Protein AF-A0A538RIS0-F1 (afdb_monomer)

Solvent-accessible surface area (backbone atoms only — not comparable to full-atom values): 11855 Å² total; per-residue (Å²): 139,80,88,70,59,71,65,59,58,51,52,52,50,52,48,53,43,55,47,49,29,61,49,53,54,71,74,71,57,97,64,53,73,12,41,43,42,31,28,30,47,20,15,51,52,13,35,50,49,23,51,28,51,53,54,40,46,84,82,69,51,74,64,56,47,53,49,38,37,52,47,23,22,51,52,18,29,52,52,22,55,68,52,38,84,70,66,49,48,41,16,30,44,43,33,11,50,51,24,15,54,50,35,24,52,37,48,54,24,43,42,48,32,72,62,62,91,63,54,67,35,56,49,24,49,50,37,44,54,30,22,53,52,14,28,52,50,17,38,52,50,30,72,74,40,94,69,51,40,55,66,49,41,52,45,22,52,51,21,22,52,54,17,22,53,51,19,29,50,48,33,30,67,74,68,73,50,90,48,72,34,60,24,25,39,31,16,29,53,19,19,54,51,19,27,52,50,32,47,62,74,42,69,78,60,68,89,71,94,64,77,54,79,37,81,46,78,46,79,60,50,99,94,45,81,55,48,78,47,79,44,64,76,129

Radius of gyration: 19.15 Å; Cα contacts (8 Å, |Δi|>4): 338; chains: 1; bounding box: 57×30×57 Å

pLDDT: mean 74.95, std 21.03, range [25.47, 97.62]

Mean predicted aligned error: 11.04 Å

Foldseek 3Di:
DDPPPPVVVLVVLLVVQLVCLQVVVVVPPDADPQLSLLLSLLLNLLQLLLVLVVLLDDDDDPVRSNCSNVVSNVRSNVVSNVCCVVVADNLLSLQLQLQLVLQLLLQLLQCQLVVPPDDSNRNSVSSSVSSVVRSVVSNVVSVVQVDGDNVLSVQLQVLLVCQLVVQLVVQCVVVVHRDRNSSSVRSSVRSVVSNVVSCVVCSPVPDDPDQDFDQDWAPDDDPGHIDGDTDGDD

Structure (mmCIF, N/CA/C/O backbone):
data_AF-A0A538RIS0-F1
#
_entry.id   AF-A0A538RIS0-F1
#
loop_
_atom_site.group_PDB
_atom_site.id
_atom_site.type_symbol
_atom_site.label_atom_id
_atom_site.label_alt_id
_atom_site.label_comp_id
_atom_site.label_asym_id
_atom_site.label_entity_id
_atom_site.label_seq_id
_atom_site.pdbx_PDB_ins_code
_atom_site.Cartn_x
_atom_site.Cartn_y
_atom_site.Cartn_z
_atom_site.occupancy
_atom_site.B_iso_or_equiv
_atom_site.auth_seq_id
_atom_site.auth_comp_id
_atom_site.auth_asym_id
_atom_site.auth_atom_id
_atom_site.pdbx_PDB_model_num
ATOM 1 N N . MET A 1 1 ? 35.307 1.629 12.147 1.00 26.25 1 MET A N 1
ATOM 2 C CA . MET A 1 1 ? 34.984 1.094 10.809 1.00 26.25 1 MET A CA 1
ATOM 3 C C . MET A 1 1 ? 34.125 -0.138 11.018 1.00 26.25 1 MET A C 1
ATOM 5 O O . MET A 1 1 ? 34.655 -1.229 11.172 1.00 26.25 1 MET A O 1
ATOM 9 N N . LEU A 1 2 ? 32.820 0.072 11.174 1.00 27.36 2 LEU A N 1
ATOM 10 C CA . LEU A 1 2 ? 31.822 -0.990 11.209 1.00 27.36 2 LEU A CA 1
ATOM 11 C C . LEU A 1 2 ? 31.231 -1.028 9.807 1.00 27.36 2 LEU A C 1
ATOM 13 O O . LEU A 1 2 ? 30.592 -0.078 9.375 1.00 27.36 2 LEU A O 1
ATOM 17 N N . ASN A 1 3 ? 31.558 -2.089 9.083 1.00 28.31 3 ASN A N 1
ATOM 18 C CA . ASN A 1 3 ? 30.976 -2.402 7.792 1.00 28.31 3 ASN A CA 1
ATOM 19 C C . ASN A 1 3 ? 29.606 -3.028 8.095 1.00 28.31 3 ASN A C 1
ATOM 21 O O . ASN A 1 3 ? 29.487 -4.248 8.167 1.00 28.31 3 ASN A O 1
ATOM 25 N N . CYS A 1 4 ? 28.618 -2.195 8.429 1.00 35.84 4 CYS A N 1
ATOM 26 C CA . CYS A 1 4 ? 27.238 -2.641 8.564 1.00 35.84 4 CYS A CA 1
ATOM 27 C C . CYS A 1 4 ? 26.695 -2.811 7.152 1.00 35.84 4 CYS A C 1
ATOM 29 O O . CYS A 1 4 ? 26.434 -1.835 6.451 1.00 35.84 4 CYS A O 1
ATOM 31 N N . ASP A 1 5 ? 26.597 -4.065 6.731 1.00 36.38 5 ASP A N 1
ATOM 32 C CA . ASP A 1 5 ? 25.961 -4.455 5.486 1.00 36.38 5 ASP A CA 1
ATOM 33 C C . ASP A 1 5 ? 24.562 -3.820 5.458 1.00 36.38 5 ASP A C 1
ATOM 35 O O . ASP A 1 5 ? 23.737 -4.064 6.341 1.00 36.38 5 ASP A O 1
ATOM 39 N N . SER A 1 6 ? 24.325 -2.921 4.501 1.00 46.03 6 SER A N 1
ATOM 40 C CA . SER A 1 6 ? 23.158 -2.017 4.436 1.00 46.03 6 SER A CA 1
ATOM 41 C C . SER A 1 6 ? 21.791 -2.704 4.623 1.00 46.03 6 SER A C 1
ATOM 43 O O . SER A 1 6 ? 20.830 -2.077 5.075 1.00 46.03 6 SER A O 1
ATOM 45 N N . GLY A 1 7 ? 21.710 -4.010 4.352 1.00 31.45 7 GLY A N 1
ATOM 46 C CA . GLY A 1 7 ? 20.528 -4.836 4.594 1.00 31.45 7 GLY A CA 1
ATOM 47 C C . GLY A 1 7 ? 20.214 -5.095 6.075 1.00 31.45 7 GLY A C 1
ATOM 48 O O . GLY A 1 7 ? 19.042 -5.127 6.443 1.00 31.45 7 GLY A O 1
ATOM 49 N N . GLU A 1 8 ? 21.213 -5.231 6.952 1.00 32.19 8 GLU A N 1
ATOM 50 C CA . GLU A 1 8 ? 20.989 -5.515 8.381 1.00 32.19 8 GLU A CA 1
ATOM 51 C C . GLU A 1 8 ? 20.455 -4.289 9.135 1.00 32.19 8 GLU A C 1
ATOM 53 O O . GLU A 1 8 ? 19.580 -4.419 9.993 1.00 32.19 8 GLU A O 1
ATOM 58 N N . ALA A 1 9 ? 20.908 -3.085 8.770 1.00 32.12 9 ALA A N 1
ATOM 59 C CA . ALA A 1 9 ? 20.382 -1.832 9.315 1.00 32.12 9 ALA A CA 1
ATOM 60 C C . ALA A 1 9 ? 18.928 -1.576 8.869 1.00 32.12 9 ALA A C 1
ATOM 62 O O . ALA A 1 9 ? 18.103 -1.144 9.678 1.00 32.12 9 ALA A O 1
ATOM 63 N N . TYR A 1 10 ? 18.596 -1.911 7.615 1.00 37.06 10 TYR A N 1
ATOM 64 C CA . TYR A 1 10 ? 17.233 -1.856 7.076 1.00 37.06 10 TYR A CA 1
ATOM 65 C C . TYR A 1 10 ? 16.284 -2.793 7.839 1.00 37.06 10 TYR A C 1
ATOM 67 O O . TYR A 1 10 ? 15.227 -2.363 8.305 1.00 37.06 10 TYR A O 1
ATOM 75 N N . PHE A 1 11 ? 16.694 -4.049 8.055 1.00 34.69 11 PHE A N 1
ATOM 76 C CA . PHE A 1 11 ? 15.930 -5.013 8.851 1.00 34.69 11 PHE A CA 1
ATOM 77 C C . PHE A 1 11 ? 15.821 -4.603 10.324 1.00 34.69 11 PHE A C 1
ATOM 79 O O . PHE A 1 11 ? 14.741 -4.706 10.902 1.00 34.69 11 PHE A O 1
ATOM 86 N N . GLY A 1 12 ? 16.898 -4.100 10.932 1.00 30.55 12 GLY A N 1
ATOM 87 C CA . GLY A 1 12 ? 16.919 -3.676 12.333 1.00 30.55 12 GLY A CA 1
ATOM 88 C C . GLY A 1 12 ? 15.990 -2.496 12.626 1.00 30.55 12 GLY A C 1
ATOM 89 O O . GLY A 1 12 ? 15.277 -2.516 13.631 1.00 30.55 12 GLY A O 1
ATOM 90 N N . LEU A 1 13 ? 15.935 -1.494 11.740 1.00 39.75 13 LEU A N 1
ATOM 91 C CA . LEU A 1 13 ? 15.054 -0.337 11.924 1.00 39.75 13 LEU A CA 1
ATOM 92 C C . LEU A 1 13 ? 13.600 -0.603 11.513 1.00 39.75 13 LEU A C 1
ATOM 94 O O . LEU A 1 13 ? 12.693 -0.100 12.177 1.00 39.75 13 LEU A O 1
ATOM 98 N N . ALA A 1 14 ? 13.362 -1.417 10.479 1.00 35.12 14 ALA A N 1
ATOM 99 C CA . ALA A 1 14 ? 12.019 -1.893 10.143 1.00 35.12 14 ALA A CA 1
ATOM 100 C C . ALA A 1 14 ? 11.443 -2.778 11.266 1.00 35.12 14 ALA A C 1
ATOM 102 O O . ALA A 1 14 ? 10.258 -2.685 11.585 1.00 35.12 14 ALA A O 1
ATOM 103 N N . LEU A 1 15 ? 12.288 -3.577 11.929 1.00 39.47 15 LEU A N 1
ATOM 104 C CA . LEU A 1 15 ? 11.916 -4.388 13.089 1.00 39.47 15 LEU A CA 1
ATOM 105 C C . LEU A 1 15 ? 11.676 -3.533 14.341 1.00 39.47 15 LEU A C 1
ATOM 107 O O . LEU A 1 15 ? 10.684 -3.747 15.033 1.00 39.47 15 LEU A O 1
ATOM 111 N N . ALA A 1 16 ? 12.527 -2.538 14.618 1.00 36.88 16 ALA A N 1
ATOM 112 C CA . ALA A 1 16 ? 12.304 -1.569 15.698 1.00 36.88 16 ALA A CA 1
ATOM 113 C C . ALA A 1 16 ? 11.014 -0.764 15.478 1.00 36.88 16 ALA A C 1
ATOM 115 O O . ALA A 1 16 ? 10.281 -0.456 16.414 1.00 36.88 16 ALA A O 1
ATOM 116 N N . GLY A 1 17 ? 10.719 -0.494 14.216 1.00 39.78 17 GLY A N 1
ATOM 117 C CA . GLY A 1 17 ? 9.514 0.131 13.734 1.00 39.78 17 GLY A CA 1
ATOM 118 C C . GLY A 1 17 ? 8.223 -0.648 13.913 1.00 39.78 17 GLY A C 1
ATOM 119 O O . GLY A 1 17 ? 7.272 -0.178 14.540 1.00 39.78 17 GLY A O 1
ATOM 120 N N . GLY A 1 18 ? 8.225 -1.888 13.425 1.00 39.12 18 GLY A N 1
ATOM 121 C CA . GLY A 1 18 ? 7.157 -2.853 13.663 1.00 39.12 18 GLY A CA 1
ATOM 122 C C . GLY A 1 18 ? 6.963 -3.145 15.154 1.00 39.12 18 GLY A C 1
ATOM 123 O O . GLY A 1 18 ? 5.829 -3.299 15.603 1.00 39.12 18 GLY A O 1
ATOM 124 N N . ALA A 1 19 ? 8.043 -3.141 15.945 1.00 40.34 19 ALA A N 1
ATOM 125 C CA . ALA A 1 19 ? 7.981 -3.276 17.397 1.00 40.34 19 ALA A CA 1
ATOM 126 C C . ALA A 1 19 ? 7.369 -2.037 18.073 1.00 40.34 19 ALA A C 1
ATOM 128 O O . ALA A 1 19 ? 6.481 -2.186 18.907 1.00 40.34 19 ALA A O 1
ATOM 129 N N . ALA A 1 20 ? 7.767 -0.817 17.702 1.00 38.75 20 ALA A N 1
ATOM 130 C CA . ALA A 1 20 ? 7.185 0.413 18.244 1.00 38.75 20 ALA A CA 1
ATOM 131 C C . ALA A 1 20 ? 5.696 0.552 17.884 1.00 38.75 20 ALA A C 1
ATOM 133 O O . ALA A 1 20 ? 4.880 0.860 18.755 1.00 38.75 20 ALA A O 1
ATOM 134 N N . GLY A 1 21 ? 5.335 0.231 16.636 1.00 40.03 21 GLY A N 1
ATOM 135 C CA . GLY A 1 21 ? 3.951 0.162 16.173 1.00 40.03 21 GLY A CA 1
ATOM 136 C C . GLY A 1 21 ? 3.123 -0.848 16.968 1.00 40.03 21 GLY A C 1
ATOM 137 O O . GLY A 1 21 ? 2.003 -0.540 17.335 1.00 40.03 21 GLY A O 1
ATOM 138 N N . ALA A 1 22 ? 3.681 -2.007 17.331 1.00 45.41 22 ALA A N 1
ATOM 139 C CA . ALA A 1 22 ? 2.990 -3.004 18.152 1.00 45.41 22 ALA A CA 1
ATOM 140 C C . ALA A 1 22 ? 2.915 -2.652 19.655 1.00 45.41 22 ALA A C 1
ATOM 142 O O . ALA A 1 22 ? 1.949 -3.028 20.317 1.00 45.41 22 ALA A O 1
ATOM 143 N N . ILE A 1 23 ? 3.908 -1.944 20.206 1.00 43.56 23 ILE A N 1
ATOM 144 C CA . ILE A 1 23 ? 4.023 -1.660 21.650 1.00 43.56 23 ILE A CA 1
ATOM 145 C C . ILE A 1 23 ? 3.174 -0.454 22.072 1.00 43.56 23 ILE A C 1
ATOM 147 O O . ILE A 1 23 ? 2.538 -0.482 23.127 1.00 43.56 23 ILE A O 1
ATOM 151 N N . ILE A 1 24 ? 3.123 0.605 21.263 1.00 49.00 24 ILE A N 1
ATOM 152 C CA . ILE A 1 24 ? 2.417 1.843 21.626 1.00 49.00 24 ILE A CA 1
ATOM 153 C C . ILE A 1 24 ? 0.906 1.623 21.851 1.00 49.00 24 ILE A C 1
ATOM 155 O O . ILE A 1 24 ? 0.406 2.066 22.889 1.00 49.00 24 ILE A O 1
ATOM 159 N N . PRO A 1 25 ? 0.174 0.863 21.015 1.00 43.50 25 PRO A N 1
ATOM 160 C CA . PRO A 1 25 ? -1.238 0.565 21.249 1.00 43.50 25 PRO A CA 1
ATOM 161 C C . PRO A 1 25 ? -1.496 -0.265 22.512 1.00 43.50 25 PRO A C 1
ATOM 163 O O . PRO A 1 25 ? -2.582 -0.177 23.074 1.00 43.50 25 PRO A O 1
ATOM 166 N N . ILE A 1 26 ? -0.518 -1.053 22.977 1.00 47.66 26 ILE A N 1
ATOM 167 C CA . ILE A 1 26 ? -0.621 -1.826 24.228 1.00 47.66 26 ILE A CA 1
ATOM 168 C C . ILE A 1 26 ? -0.552 -0.889 25.448 1.00 47.66 26 ILE A C 1
ATOM 170 O O . ILE A 1 26 ? -1.165 -1.167 26.474 1.00 47.66 26 ILE A O 1
ATOM 174 N N . SER A 1 27 ? 0.143 0.249 25.332 1.00 51.06 27 SER A N 1
ATOM 175 C CA . SER A 1 27 ? 0.267 1.250 26.404 1.00 51.06 27 SER A CA 1
ATOM 176 C C . SER A 1 27 ? -0.877 2.275 26.472 1.00 51.06 27 SER A C 1
ATOM 178 O O . SER A 1 27 ? -1.002 2.970 27.477 1.00 51.06 27 SER A O 1
ATOM 180 N N . LEU A 1 28 ? -1.713 2.371 25.429 1.00 53.62 28 LEU A N 1
ATOM 181 C CA . LEU A 1 28 ? -2.714 3.437 25.255 1.00 53.62 28 LEU A CA 1
ATOM 182 C C . LEU A 1 28 ? -4.130 3.110 25.786 1.00 53.62 28 LEU A C 1
ATOM 184 O O . LEU A 1 28 ? -5.035 3.925 25.621 1.00 53.62 28 LEU A O 1
ATOM 188 N N . GLY A 1 29 ? -4.341 1.978 26.467 1.00 56.41 29 GLY A N 1
ATOM 189 C CA . GLY A 1 29 ? -5.632 1.626 27.089 1.00 56.41 29 GLY A CA 1
ATOM 190 C C . GLY A 1 29 ? -6.588 0.828 26.184 1.00 56.41 29 GLY A C 1
ATOM 191 O O . GLY A 1 29 ? -6.146 0.061 25.328 1.00 56.41 29 GLY A O 1
ATOM 192 N N . GLU A 1 30 ? -7.905 0.957 26.404 1.00 64.38 30 GLU A N 1
ATOM 193 C CA . GLU A 1 30 ? -8.961 0.224 25.675 1.00 64.38 30 GLU A CA 1
ATOM 194 C C . GLU A 1 30 ? -9.146 0.746 24.236 1.00 64.38 30 GLU A C 1
ATOM 196 O O . GLU A 1 30 ? -10.097 1.456 23.927 1.00 64.38 30 GLU A O 1
ATOM 201 N N . LEU A 1 31 ? -8.233 0.387 23.332 1.00 76.31 31 LEU A N 1
ATOM 202 C CA . LEU A 1 31 ? -8.387 0.642 21.898 1.00 76.31 31 LEU A CA 1
ATOM 203 C C . LEU A 1 31 ? -9.151 -0.494 21.207 1.00 76.31 31 LEU A C 1
ATOM 205 O O . LEU A 1 31 ? -8.843 -1.688 21.371 1.00 76.31 31 LEU A O 1
ATOM 209 N N . THR A 1 32 ? -10.093 -0.130 20.339 1.00 85.88 32 THR A N 1
ATOM 210 C CA . THR A 1 32 ? -10.787 -1.088 19.473 1.00 85.88 32 THR A CA 1
ATOM 211 C C . THR A 1 32 ? -9.800 -1.804 18.543 1.00 85.88 32 THR A C 1
ATOM 213 O O . THR A 1 32 ? -8.667 -1.372 18.306 1.00 85.88 32 THR A O 1
ATOM 216 N N . SER A 1 33 ? -10.210 -2.945 17.983 1.00 84.25 33 SER A N 1
ATOM 217 C CA . SER A 1 33 ? -9.362 -3.704 17.051 1.00 84.25 33 SER A CA 1
ATOM 218 C C . SER A 1 33 ? -9.014 -2.922 15.779 1.00 84.25 33 SER A C 1
ATOM 220 O O . SER A 1 33 ? -7.995 -3.215 15.151 1.00 84.25 33 SER A O 1
ATOM 222 N N . GLY A 1 34 ? -9.848 -1.953 15.390 1.00 85.56 34 GLY A N 1
ATOM 223 C CA . GLY A 1 34 ? -9.617 -1.097 14.233 1.00 85.56 34 GLY A CA 1
ATOM 224 C C . GLY A 1 34 ? -8.711 0.091 14.531 1.00 85.56 34 GLY A C 1
ATOM 225 O O . GLY A 1 34 ? -7.804 0.347 13.750 1.00 85.56 34 GLY A O 1
ATOM 226 N N . GLU A 1 35 ? -8.843 0.729 15.693 1.00 87.50 35 GLU A N 1
ATOM 227 C CA . GLU A 1 35 ? -7.914 1.786 16.122 1.00 87.50 35 GLU A CA 1
ATOM 228 C C . GLU A 1 35 ? -6.491 1.239 16.302 1.00 87.50 35 GLU A C 1
ATOM 230 O O . GLU A 1 35 ? -5.534 1.843 15.823 1.00 87.50 35 GLU A O 1
ATOM 235 N N . ARG A 1 36 ? -6.336 0.040 16.885 1.00 84.31 36 ARG A N 1
ATOM 236 C CA . ARG A 1 36 ? -5.027 -0.638 16.951 1.00 84.31 36 ARG A CA 1
ATOM 237 C C . ARG A 1 36 ? -4.468 -0.954 15.567 1.00 84.31 36 ARG A C 1
ATOM 239 O O . ARG A 1 36 ? -3.285 -0.749 15.322 1.00 84.31 36 ARG A O 1
ATOM 246 N N . ALA A 1 37 ? -5.315 -1.442 14.659 1.00 83.94 37 ALA A N 1
ATOM 247 C CA . ALA A 1 37 ? -4.898 -1.692 13.283 1.00 83.94 37 ALA A CA 1
ATOM 248 C C . ALA A 1 37 ? -4.447 -0.398 12.591 1.00 83.94 37 ALA A C 1
ATOM 250 O O . ALA A 1 37 ? -3.451 -0.422 11.875 1.00 83.94 37 ALA A O 1
ATOM 251 N N . LEU A 1 38 ? -5.143 0.718 12.830 1.00 87.94 38 LEU A N 1
ATOM 252 C CA . LEU A 1 38 ? -4.825 2.021 12.257 1.00 87.94 38 LEU A CA 1
ATOM 253 C C . LEU A 1 38 ? -3.492 2.571 12.775 1.00 87.94 38 LEU A C 1
ATOM 255 O O . LEU A 1 38 ? -2.698 3.046 11.972 1.00 87.94 38 LEU A O 1
ATOM 259 N N . LEU A 1 39 ? -3.214 2.478 14.080 1.00 85.25 39 LEU A N 1
ATOM 260 C CA . LEU A 1 39 ? -1.921 2.892 14.640 1.00 85.25 39 LEU A CA 1
ATOM 261 C C . LEU A 1 39 ? -0.766 2.080 14.038 1.00 85.25 39 LEU A C 1
ATOM 263 O O . LEU A 1 39 ? 0.200 2.661 13.548 1.00 85.25 39 LEU A O 1
ATOM 267 N N . ASN A 1 40 ? -0.904 0.750 14.002 1.00 81.94 40 ASN A N 1
ATOM 268 C CA . ASN A 1 40 ? 0.109 -0.140 13.428 1.00 81.94 40 ASN A CA 1
ATOM 269 C C . ASN A 1 40 ? 0.328 0.144 11.938 1.00 81.94 40 ASN A C 1
ATOM 271 O O . ASN A 1 40 ? 1.467 0.221 11.482 1.00 81.94 40 ASN A O 1
ATOM 275 N N . SER A 1 41 ? -0.768 0.298 11.188 1.00 83.31 41 SER A N 1
ATOM 276 C CA . SER A 1 41 ? -0.749 0.638 9.764 1.00 83.31 41 SER A CA 1
ATOM 277 C C . SER A 1 41 ? -0.068 1.986 9.534 1.00 83.31 41 SER A C 1
ATOM 279 O O . SER A 1 41 ? 0.839 2.071 8.712 1.00 83.31 41 SER A O 1
ATOM 281 N N . GLY A 1 42 ? -0.427 3.013 10.309 1.00 86.25 42 GLY A N 1
ATOM 282 C CA . GLY A 1 42 ? 0.181 4.337 10.230 1.00 86.25 42 GLY A CA 1
ATOM 283 C C . GLY A 1 42 ? 1.691 4.284 10.437 1.00 86.25 42 GLY A C 1
ATOM 284 O O . GLY A 1 42 ? 2.438 4.807 9.615 1.00 86.25 42 GLY A O 1
ATOM 285 N N . THR A 1 43 ? 2.166 3.595 11.478 1.00 82.69 43 THR A N 1
ATOM 286 C CA . THR A 1 43 ? 3.608 3.403 11.705 1.00 82.69 43 THR A CA 1
ATOM 287 C C . THR A 1 43 ? 4.279 2.667 10.544 1.00 82.69 43 THR A C 1
ATOM 289 O O . THR A 1 43 ? 5.320 3.117 10.065 1.00 82.69 43 THR A O 1
ATOM 292 N N . ALA A 1 44 ? 3.681 1.574 10.061 1.00 81.06 44 ALA A N 1
ATOM 293 C CA . ALA A 1 44 ? 4.235 0.776 8.970 1.00 81.06 44 ALA A CA 1
ATOM 294 C C . ALA A 1 44 ? 4.337 1.573 7.659 1.00 81.06 44 ALA A C 1
ATOM 296 O O . ALA A 1 44 ? 5.408 1.625 7.059 1.00 81.06 44 ALA A O 1
ATOM 297 N N . TRP A 1 45 ? 3.272 2.262 7.243 1.00 83.94 45 TRP A N 1
ATOM 298 C CA . TRP A 1 45 ? 3.301 3.112 6.048 1.00 83.94 45 TRP A CA 1
ATOM 299 C C . TRP A 1 45 ? 4.204 4.329 6.214 1.00 83.94 45 TRP A C 1
ATOM 301 O O . TRP A 1 45 ? 4.853 4.743 5.258 1.00 83.94 45 TRP A O 1
ATOM 311 N N . GLY A 1 46 ? 4.329 4.855 7.434 1.00 83.75 46 GLY A N 1
ATOM 312 C CA . GLY A 1 46 ? 5.344 5.845 7.775 1.00 83.75 46 GLY A CA 1
ATOM 313 C C . GLY A 1 46 ? 6.770 5.343 7.520 1.00 83.75 46 GLY A C 1
ATOM 314 O O . GLY A 1 46 ? 7.590 6.077 6.969 1.00 83.75 46 GLY A O 1
ATOM 315 N N . ALA A 1 47 ? 7.061 4.081 7.856 1.00 80.94 47 ALA A N 1
ATOM 316 C CA . ALA A 1 47 ? 8.339 3.440 7.540 1.00 80.94 47 ALA A CA 1
ATOM 317 C C . ALA A 1 47 ? 8.529 3.250 6.028 1.00 80.94 47 ALA A C 1
ATOM 319 O O . ALA A 1 47 ? 9.607 3.532 5.509 1.00 80.94 47 ALA A O 1
ATOM 320 N N . VAL A 1 48 ? 7.485 2.806 5.318 1.00 80.12 48 VAL A N 1
ATOM 321 C CA . VAL A 1 48 ? 7.520 2.623 3.858 1.00 80.12 48 VAL A CA 1
ATOM 322 C C . VAL A 1 48 ? 7.798 3.951 3.153 1.00 80.12 48 VAL A C 1
ATOM 324 O O . VAL A 1 48 ? 8.718 4.020 2.342 1.00 80.12 48 VAL A O 1
ATOM 327 N N . ASN A 1 49 ? 7.078 5.019 3.504 1.00 83.38 49 ASN A N 1
ATOM 328 C CA . ASN A 1 49 ? 7.290 6.350 2.932 1.00 83.38 49 ASN A CA 1
ATOM 329 C C . ASN A 1 49 ? 8.681 6.906 3.262 1.00 83.38 49 ASN A C 1
ATOM 331 O O . ASN A 1 49 ? 9.326 7.484 2.391 1.00 83.38 49 ASN A O 1
ATOM 335 N N . ALA A 1 50 ? 9.200 6.671 4.471 1.00 84.88 50 ALA A N 1
ATOM 336 C CA . ALA A 1 50 ? 10.589 6.995 4.792 1.00 84.88 50 ALA A CA 1
ATOM 337 C C . ALA A 1 50 ? 11.593 6.202 3.939 1.00 84.88 50 ALA A C 1
ATOM 339 O O . ALA A 1 50 ? 12.570 6.773 3.466 1.00 84.88 50 ALA A O 1
ATOM 340 N N . GLY A 1 51 ? 11.349 4.911 3.704 1.00 78.75 51 GLY A N 1
ATOM 341 C CA . GLY A 1 51 ? 12.179 4.080 2.831 1.00 78.75 51 GLY A CA 1
ATOM 342 C C . GLY A 1 51 ? 12.170 4.557 1.377 1.00 78.75 51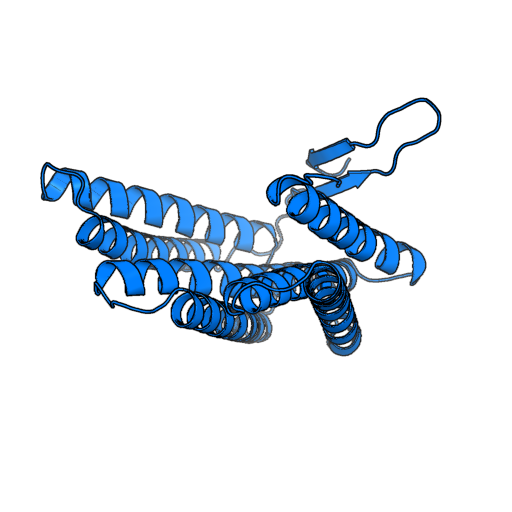 GLY A C 1
ATOM 343 O O . GLY A 1 51 ? 13.226 4.649 0.756 1.00 78.75 51 GLY A O 1
ATOM 344 N N . LEU A 1 52 ? 11.001 4.924 0.849 1.00 81.19 52 LEU A N 1
ATOM 345 C CA . LEU A 1 52 ? 10.863 5.496 -0.494 1.00 81.19 52 LEU A CA 1
ATOM 346 C C . LEU A 1 52 ? 11.535 6.868 -0.595 1.00 81.19 52 LEU A C 1
ATOM 348 O O . LEU A 1 52 ? 12.215 7.153 -1.578 1.00 81.19 52 LEU A O 1
ATOM 352 N 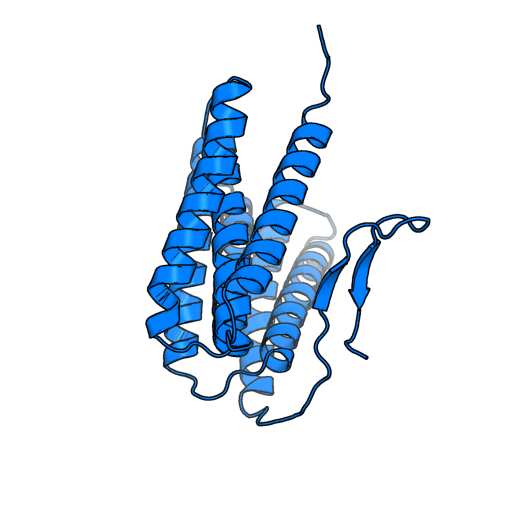N . LEU A 1 53 ? 11.419 7.696 0.442 1.00 88.44 53 LEU A N 1
ATOM 353 C CA . LEU A 1 53 ? 12.117 8.973 0.510 1.00 88.44 53 LEU A CA 1
ATOM 354 C C . LEU A 1 53 ? 13.642 8.785 0.542 1.00 88.44 53 LEU A C 1
ATOM 356 O O . LEU A 1 53 ? 14.349 9.501 -0.159 1.00 88.44 53 LEU A O 1
ATOM 360 N N . LEU A 1 54 ? 14.148 7.802 1.290 1.00 84.69 54 LEU A N 1
ATOM 361 C CA . LEU A 1 54 ? 15.574 7.459 1.315 1.00 84.69 54 LEU A CA 1
ATOM 362 C C . LEU A 1 54 ? 16.062 6.921 -0.033 1.00 84.69 54 LEU A C 1
ATOM 364 O O . LEU A 1 54 ? 17.129 7.319 -0.485 1.00 84.69 54 LEU A O 1
ATOM 368 N N . ALA A 1 55 ? 15.269 6.090 -0.713 1.00 79.56 55 ALA A N 1
ATOM 369 C CA . ALA A 1 55 ? 15.569 5.638 -2.073 1.00 79.56 55 ALA A CA 1
ATOM 370 C C . ALA A 1 55 ? 15.573 6.794 -3.093 1.00 79.56 55 ALA A C 1
ATOM 372 O O . ALA A 1 55 ? 16.230 6.713 -4.128 1.00 79.56 55 ALA A O 1
ATOM 373 N N . ALA A 1 56 ? 14.858 7.884 -2.796 1.00 88.31 56 ALA A N 1
ATOM 374 C CA . ALA A 1 56 ? 14.872 9.106 -3.590 1.00 88.31 56 ALA A CA 1
ATOM 375 C C . ALA A 1 56 ? 16.060 10.038 -3.284 1.00 88.31 56 ALA A C 1
ATOM 377 O O . ALA A 1 56 ? 16.306 10.982 -4.045 1.00 88.31 56 ALA A O 1
ATOM 378 N N . MET A 1 57 ? 16.788 9.802 -2.190 1.00 90.19 57 MET A N 1
ATOM 379 C CA . MET A 1 57 ? 17.976 10.562 -1.811 1.00 90.19 57 MET A CA 1
ATOM 380 C C . MET A 1 57 ? 19.228 9.986 -2.473 1.00 90.19 57 MET A C 1
ATOM 382 O O . MET A 1 57 ? 19.377 8.780 -2.646 1.00 90.19 57 MET A O 1
ATOM 386 N N . SER A 1 58 ? 20.161 10.865 -2.827 1.00 81.69 58 SER A N 1
ATOM 387 C CA . SER A 1 58 ? 21.493 10.456 -3.265 1.00 81.69 58 SER A CA 1
ATOM 388 C C . SER A 1 58 ? 22.394 10.326 -2.040 1.00 81.69 58 SER A C 1
ATOM 390 O O . SER A 1 58 ? 22.762 11.343 -1.462 1.00 81.69 58 SER A O 1
ATOM 392 N N . ASP A 1 59 ? 22.720 9.086 -1.672 1.00 83.88 59 ASP A N 1
ATOM 393 C CA . ASP A 1 59 ? 23.703 8.721 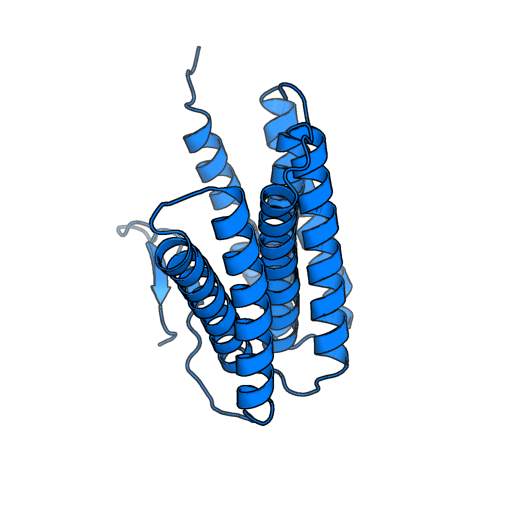-0.638 1.00 83.88 59 ASP A CA 1
ATOM 394 C C . ASP A 1 59 ? 23.458 9.369 0.746 1.00 83.88 59 ASP A C 1
ATOM 396 O O . ASP A 1 59 ? 24.235 10.216 1.195 1.00 83.88 59 ASP A O 1
ATOM 400 N N . PRO A 1 60 ? 22.343 9.034 1.428 1.00 84.38 60 PRO A N 1
ATOM 401 C CA . PRO A 1 60 ? 22.082 9.545 2.768 1.00 84.38 60 PRO A CA 1
ATOM 402 C C . PRO A 1 60 ? 23.101 8.986 3.770 1.00 84.38 60 PRO A C 1
ATOM 404 O O . PRO A 1 60 ? 23.316 7.776 3.843 1.00 84.38 60 PRO A O 1
ATOM 407 N N . ASP A 1 61 ? 23.680 9.858 4.597 1.00 89.94 61 ASP A N 1
ATOM 408 C CA . ASP A 1 61 ? 24.517 9.422 5.717 1.00 89.94 61 ASP A CA 1
ATOM 409 C C . ASP A 1 61 ? 23.707 8.624 6.765 1.00 89.94 61 ASP A C 1
ATOM 411 O O . ASP A 1 61 ? 22.473 8.664 6.802 1.00 89.94 61 ASP A O 1
ATOM 415 N N . GLU A 1 62 ? 24.399 7.896 7.649 1.00 83.44 62 GLU A N 1
ATOM 416 C CA . GLU A 1 62 ? 23.770 7.039 8.669 1.00 83.44 62 GLU A CA 1
ATOM 417 C C . GLU A 1 62 ? 22.800 7.803 9.587 1.00 83.44 62 GLU A C 1
ATOM 419 O O . GLU A 1 62 ? 21.766 7.267 10.001 1.00 83.44 62 GLU A O 1
ATOM 424 N N . GLN A 1 63 ? 23.109 9.065 9.902 1.00 87.00 63 GLN A N 1
ATOM 425 C CA . GLN A 1 63 ? 22.268 9.899 10.754 1.00 87.00 63 GLN A CA 1
ATOM 426 C C . GLN A 1 63 ? 20.981 10.284 10.019 1.00 87.00 63 GLN A C 1
ATOM 428 O O . GLN A 1 63 ? 19.891 10.151 10.577 1.00 87.00 63 GLN A O 1
ATOM 433 N N . THR A 1 64 ? 21.092 10.719 8.767 1.00 86.12 64 THR A N 1
ATOM 434 C CA . THR A 1 64 ? 19.976 11.043 7.879 1.00 86.12 64 THR A CA 1
ATOM 435 C C . THR A 1 64 ? 19.099 9.817 7.653 1.00 86.12 64 THR A C 1
ATOM 437 O O . THR A 1 64 ? 17.873 9.915 7.743 1.00 86.12 64 THR A O 1
ATOM 440 N N . PHE A 1 65 ? 19.705 8.647 7.451 1.00 83.19 65 PHE A N 1
ATOM 441 C CA . PHE A 1 65 ? 19.003 7.374 7.328 1.00 83.19 65 PHE A CA 1
ATOM 442 C C . PHE A 1 65 ? 18.165 7.064 8.576 1.00 83.19 65 PHE A C 1
ATOM 444 O O . PHE A 1 65 ? 16.945 6.887 8.489 1.00 83.19 65 PHE A O 1
ATOM 451 N N . GLY A 1 66 ? 18.797 7.070 9.755 1.00 77.88 66 GLY A N 1
ATOM 452 C CA . GLY A 1 66 ? 18.123 6.787 11.023 1.00 77.88 66 GLY A CA 1
ATOM 453 C C . GLY A 1 66 ? 17.023 7.799 11.355 1.00 77.88 66 GLY A C 1
ATOM 454 O O . GLY A 1 66 ? 15.912 7.411 11.720 1.00 77.88 66 GLY A O 1
ATOM 455 N N . LEU A 1 67 ? 17.297 9.096 11.181 1.00 86.19 67 LEU A N 1
ATOM 456 C CA . LEU A 1 67 ? 16.328 10.166 11.434 1.00 86.19 67 LEU A CA 1
ATOM 457 C C . LEU A 1 67 ? 15.139 10.111 10.478 1.00 86.19 67 LEU A C 1
ATOM 459 O O . LEU A 1 67 ? 14.014 10.345 10.914 1.00 86.19 67 LEU A O 1
ATOM 463 N N . THR A 1 68 ? 15.358 9.778 9.205 1.00 84.69 68 THR A N 1
ATOM 464 C CA . THR A 1 68 ? 14.270 9.683 8.223 1.00 84.69 68 THR A CA 1
ATOM 465 C C . THR A 1 68 ? 13.325 8.540 8.569 1.00 84.69 68 THR A C 1
ATOM 467 O O . THR A 1 68 ? 12.111 8.727 8.567 1.00 84.69 68 THR A O 1
ATOM 470 N N . LEU A 1 69 ? 13.856 7.378 8.954 1.00 83.56 69 LEU A N 1
ATOM 471 C CA . LEU A 1 69 ? 13.029 6.237 9.347 1.00 83.56 69 LEU A CA 1
ATOM 472 C C . LEU A 1 69 ? 12.319 6.448 10.688 1.00 83.56 69 LEU A C 1
ATOM 474 O O . LEU A 1 69 ? 11.143 6.110 10.806 1.00 83.56 69 LEU A O 1
ATOM 478 N N . ILE A 1 70 ? 12.978 7.022 11.700 1.00 83.62 70 ILE A N 1
ATOM 479 C CA . ILE A 1 70 ? 12.308 7.375 12.966 1.00 83.62 70 ILE A CA 1
ATOM 480 C C . ILE A 1 70 ? 11.233 8.439 12.712 1.00 83.62 70 ILE A C 1
ATOM 482 O O . ILE A 1 70 ? 10.111 8.322 13.206 1.00 83.62 70 ILE A O 1
ATOM 486 N N . GLY A 1 71 ? 11.561 9.453 11.909 1.00 85.50 71 GLY A N 1
ATOM 487 C CA . GLY A 1 71 ? 10.666 10.545 11.546 1.00 85.50 71 GLY A CA 1
ATOM 488 C C . GLY A 1 71 ? 9.431 10.062 10.794 1.00 85.50 71 GLY A C 1
ATOM 489 O O . GLY A 1 71 ? 8.319 10.410 11.182 1.00 85.50 71 GLY A O 1
ATOM 490 N N . GLY A 1 72 ? 9.599 9.215 9.776 1.00 87.12 72 GLY A N 1
ATOM 491 C CA . GLY A 1 72 ? 8.481 8.662 9.010 1.00 87.12 72 GLY A CA 1
ATOM 492 C C . GLY A 1 72 ? 7.548 7.819 9.869 1.00 87.12 72 GLY A C 1
ATOM 493 O O . GLY A 1 72 ? 6.335 7.993 9.823 1.00 87.12 72 GLY A O 1
ATOM 494 N N . GLN A 1 73 ? 8.100 6.966 10.728 1.00 85.81 73 GLN A N 1
ATOM 495 C CA . GLN A 1 73 ? 7.312 6.114 11.619 1.00 85.81 73 GLN A CA 1
ATOM 496 C C . GLN A 1 73 ? 6.576 6.893 12.702 1.00 85.81 73 GLN A C 1
ATOM 498 O O . GLN A 1 73 ? 5.406 6.617 12.972 1.00 85.81 73 GLN A O 1
ATOM 503 N N . GLY A 1 74 ? 7.240 7.890 13.291 1.00 83.06 74 GLY A N 1
ATOM 504 C CA . GLY A 1 74 ? 6.622 8.811 14.238 1.00 83.06 74 GLY A CA 1
ATOM 505 C C . GLY A 1 74 ? 5.511 9.633 13.586 1.00 83.06 74 GLY A C 1
ATOM 506 O O . GLY A 1 74 ? 4.416 9.721 14.136 1.00 83.06 74 GLY A O 1
ATOM 507 N N . ALA A 1 75 ? 5.751 10.174 12.389 1.00 90.62 75 ALA A N 1
ATOM 508 C CA . ALA A 1 75 ? 4.745 10.910 11.627 1.00 90.62 75 ALA A CA 1
ATOM 509 C C . ALA A 1 75 ? 3.544 10.022 11.270 1.00 90.62 75 ALA A C 1
ATOM 511 O O . ALA A 1 75 ? 2.399 10.422 11.471 1.00 90.62 75 ALA A O 1
ATOM 512 N N . GLY A 1 76 ? 3.802 8.795 10.815 1.00 88.25 76 GLY A N 1
ATOM 513 C CA . GLY A 1 76 ? 2.776 7.809 10.501 1.00 88.25 76 GLY A CA 1
ATOM 514 C C . GLY A 1 76 ? 1.948 7.396 11.719 1.00 88.25 76 GLY A C 1
ATOM 515 O O . GLY A 1 76 ? 0.724 7.320 11.637 1.00 88.25 76 GLY A O 1
ATOM 516 N N . LEU A 1 77 ? 2.587 7.209 12.877 1.00 86.38 77 LEU A N 1
ATOM 517 C CA . LEU A 1 77 ? 1.898 6.954 14.142 1.00 86.38 77 LEU A CA 1
ATOM 518 C C . LEU A 1 77 ? 1.010 8.132 14.559 1.00 86.38 77 LEU A C 1
ATOM 520 O O . LEU A 1 77 ? -0.138 7.916 14.932 1.00 86.38 77 LEU A O 1
ATOM 524 N N . ILE A 1 78 ? 1.525 9.366 14.507 1.00 89.25 78 ILE A N 1
ATOM 525 C CA . ILE A 1 78 ? 0.764 10.577 14.857 1.00 89.25 78 ILE A CA 1
ATOM 526 C C . ILE A 1 78 ? -0.442 10.727 13.930 1.00 89.25 78 ILE A C 1
ATOM 528 O O . ILE A 1 78 ? -1.550 10.992 14.399 1.00 89.25 78 ILE A O 1
ATOM 532 N N . LEU A 1 79 ? -0.247 10.507 12.628 1.00 91.56 79 LEU A N 1
ATOM 533 C CA . LEU A 1 79 ? -1.330 10.535 11.654 1.00 91.56 79 LEU A CA 1
ATOM 534 C C . LEU A 1 79 ? -2.370 9.452 11.970 1.00 91.56 79 LEU A C 1
ATOM 536 O O . LEU A 1 79 ? -3.549 9.771 12.123 1.00 91.56 79 LEU A O 1
ATOM 540 N N . GLY A 1 80 ? -1.941 8.204 12.171 1.00 88.69 80 GLY A N 1
ATOM 541 C CA . GLY A 1 80 ? -2.817 7.106 12.583 1.00 88.69 80 GLY A CA 1
ATOM 542 C C . GLY A 1 80 ? -3.591 7.431 13.864 1.00 88.69 80 GLY A C 1
ATOM 543 O O . GLY A 1 80 ? -4.803 7.251 13.913 1.00 88.69 80 GLY A O 1
ATOM 544 N N . ALA A 1 81 ? -2.927 7.998 14.872 1.00 88.19 81 ALA A N 1
ATOM 545 C CA . ALA A 1 81 ? -3.552 8.398 16.129 1.00 88.19 81 ALA A CA 1
ATOM 546 C C . ALA A 1 81 ? -4.606 9.489 15.922 1.00 88.19 81 ALA A C 1
ATOM 548 O O . ALA A 1 81 ? -5.712 9.370 16.443 1.00 88.19 81 ALA A O 1
ATOM 549 N N . SER A 1 82 ? -4.318 10.511 15.115 1.00 91.56 82 SER A N 1
ATOM 550 C CA . SER A 1 82 ? -5.281 11.582 14.826 1.00 91.56 82 SER A CA 1
ATOM 551 C C . SER A 1 82 ? -6.528 11.096 14.077 1.00 91.56 82 SER A C 1
ATOM 553 O O . SER A 1 82 ? -7.608 11.658 14.245 1.00 91.56 82 SER A O 1
ATOM 555 N N . LEU A 1 83 ? -6.402 10.014 13.304 1.00 91.62 83 LEU A N 1
ATOM 556 C CA . LEU A 1 83 ? -7.500 9.403 12.556 1.00 91.62 83 LEU A CA 1
ATOM 557 C C . LEU A 1 83 ? -8.334 8.409 13.387 1.00 91.62 83 LEU A C 1
ATOM 559 O O . LEU A 1 83 ? -9.402 7.996 12.935 1.00 91.62 83 LEU A O 1
ATOM 563 N N . THR A 1 84 ? -7.917 8.054 14.610 1.00 88.69 84 THR A N 1
ATOM 564 C CA . THR A 1 84 ? -8.707 7.169 15.498 1.00 88.69 84 THR A CA 1
ATOM 565 C C . THR A 1 84 ? -10.076 7.748 15.855 1.00 88.69 84 THR A C 1
ATOM 567 O O . THR A 1 84 ? -11.025 6.990 16.031 1.00 88.69 84 THR A O 1
ATOM 570 N N . ALA A 1 85 ? -10.224 9.078 15.844 1.00 89.19 85 ALA A N 1
ATOM 571 C CA . ALA A 1 85 ? -11.498 9.768 16.057 1.00 89.19 85 ALA A CA 1
ATOM 572 C C . ALA A 1 85 ? -12.586 9.411 15.020 1.00 89.19 85 ALA A C 1
ATOM 574 O O . ALA A 1 85 ? -13.761 9.695 15.237 1.00 89.19 85 ALA A O 1
ATOM 575 N N . LEU A 1 86 ? -12.213 8.785 13.897 1.00 89.62 86 LEU A N 1
ATOM 576 C CA . LEU A 1 86 ? -13.148 8.274 12.891 1.00 89.62 86 LEU A CA 1
ATOM 577 C C . LEU A 1 86 ? -13.727 6.894 13.249 1.00 89.62 86 LEU A C 1
ATOM 579 O O . LEU A 1 86 ? -14.552 6.379 12.498 1.00 89.62 86 LEU A O 1
ATOM 583 N N . HIS A 1 87 ? -13.285 6.292 14.359 1.00 89.19 87 HIS A N 1
ATOM 584 C CA . HIS A 1 87 ? -13.648 4.945 14.809 1.00 89.19 87 HIS A CA 1
ATOM 585 C C . HIS A 1 87 ? -13.586 3.893 13.688 1.00 89.19 87 HIS A C 1
ATOM 587 O O . HIS A 1 87 ? -14.574 3.199 13.420 1.00 89.19 87 HIS A O 1
ATOM 593 N N . PRO A 1 88 ? -12.439 3.771 12.993 1.00 88.25 88 PRO A N 1
ATOM 594 C CA . PRO A 1 88 ? -12.318 2.837 11.889 1.00 88.25 88 PRO A CA 1
ATOM 595 C C . PRO A 1 88 ? -12.446 1.402 12.392 1.00 88.25 88 PRO A C 1
ATOM 597 O O . PRO A 1 88 ? -11.930 1.033 13.446 1.00 88.25 88 PRO A O 1
ATOM 600 N N . THR A 1 89 ? -13.073 0.551 11.591 1.00 88.88 89 THR A N 1
ATOM 601 C CA . THR A 1 89 ? -13.009 -0.896 11.790 1.00 88.88 89 THR A CA 1
ATOM 602 C C . THR A 1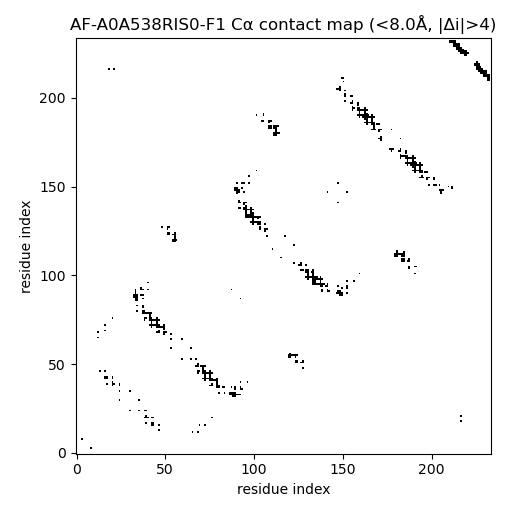 89 ? -11.705 -1.445 11.223 1.00 88.88 89 THR A C 1
ATOM 604 O O . THR A 1 89 ? -11.102 -0.890 10.304 1.00 88.88 89 THR A O 1
ATOM 607 N N . ALA A 1 90 ? -11.269 -2.599 11.720 1.00 85.50 90 ALA A N 1
ATOM 608 C CA . ALA A 1 90 ? -10.036 -3.195 11.227 1.00 85.50 90 ALA A CA 1
ATOM 609 C C . ALA A 1 90 ? -10.093 -3.632 9.753 1.00 85.50 90 ALA A C 1
ATOM 611 O O . ALA A 1 90 ? -9.057 -3.680 9.098 1.00 85.50 90 ALA A O 1
ATOM 612 N N . GLY A 1 91 ? -11.279 -3.957 9.230 1.00 85.38 91 GLY A N 1
ATOM 613 C CA . GLY A 1 91 ? -11.438 -4.253 7.806 1.00 85.38 91 GLY A CA 1
ATOM 614 C C . GLY A 1 91 ? -11.336 -3.002 6.934 1.00 85.38 91 GLY A C 1
ATOM 615 O O . GLY A 1 91 ? -10.756 -3.066 5.857 1.00 85.38 91 GLY A O 1
ATOM 616 N N . GLN A 1 92 ? -11.791 -1.843 7.423 1.00 90.62 92 GLN A N 1
ATOM 617 C CA . GLN A 1 92 ? -11.591 -0.570 6.722 1.00 90.62 92 GLN A CA 1
ATOM 618 C C . GLN A 1 92 ? -10.109 -0.192 6.635 1.00 90.62 92 GLN A C 1
ATOM 620 O O . GLN A 1 92 ? -9.645 0.205 5.569 1.00 90.62 92 GLN A O 1
ATOM 625 N N . VAL A 1 93 ? -9.353 -0.376 7.724 1.00 90.38 93 VAL A N 1
ATOM 626 C CA . VAL A 1 93 ? -7.890 -0.191 7.707 1.00 90.38 93 VAL A CA 1
ATOM 627 C C . VAL A 1 93 ? -7.224 -1.186 6.755 1.00 90.38 93 VAL A C 1
ATOM 629 O O . VAL A 1 93 ? -6.350 -0.805 5.984 1.00 90.38 93 VAL A O 1
ATOM 632 N N . GLY A 1 94 ? -7.664 -2.449 6.765 1.00 86.88 94 GLY A N 1
ATOM 633 C CA . GLY A 1 94 ? -7.177 -3.464 5.831 1.00 86.88 94 GLY A CA 1
ATOM 634 C C . GLY A 1 94 ? -7.390 -3.064 4.370 1.00 86.88 94 GLY A C 1
ATOM 635 O O . GLY A 1 94 ? -6.465 -3.157 3.572 1.00 86.88 94 GLY A O 1
ATOM 636 N N . LEU A 1 95 ? -8.575 -2.560 4.021 1.00 88.81 95 LEU A N 1
ATOM 637 C CA . LEU A 1 95 ? -8.861 -2.119 2.656 1.00 88.81 95 LEU A CA 1
ATOM 638 C C . LEU A 1 95 ? -8.038 -0.888 2.246 1.00 88.81 95 LEU A C 1
ATOM 640 O O . LEU A 1 95 ? -7.616 -0.801 1.096 1.00 88.81 95 LEU A O 1
ATOM 644 N N . ALA A 1 96 ? -7.776 0.039 3.173 1.00 92.81 96 ALA A N 1
ATOM 645 C CA . ALA A 1 96 ? -6.847 1.140 2.928 1.00 92.81 96 ALA A CA 1
ATOM 646 C C . ALA A 1 96 ? -5.433 0.617 2.623 1.00 92.81 96 ALA A C 1
ATOM 648 O O . ALA A 1 96 ? -4.858 0.998 1.605 1.00 92.81 96 ALA A O 1
ATOM 649 N N . ASN A 1 97 ? -4.913 -0.306 3.444 1.00 86.81 97 ASN A N 1
ATOM 650 C CA . ASN A 1 97 ? -3.603 -0.932 3.222 1.00 86.81 97 ASN A CA 1
ATOM 651 C C . ASN A 1 97 ? -3.523 -1.624 1.856 1.00 86.81 97 ASN A C 1
ATOM 653 O O . ASN A 1 97 ? -2.608 -1.342 1.090 1.00 86.81 97 ASN A O 1
ATOM 657 N N . SER A 1 98 ? -4.518 -2.453 1.527 1.00 85.56 98 SER A N 1
ATOM 658 C CA . SER A 1 98 ? -4.612 -3.144 0.235 1.00 85.56 98 SER A CA 1
ATOM 659 C C . SER A 1 98 ? -4.593 -2.156 -0.939 1.00 85.56 98 SER A C 1
ATOM 661 O O . SER A 1 98 ? -3.876 -2.357 -1.919 1.00 85.56 98 SER A O 1
ATOM 663 N N . GLY A 1 99 ? -5.304 -1.028 -0.819 1.00 86.44 99 GLY A N 1
ATOM 664 C CA . GLY A 1 99 ? -5.255 0.050 -1.807 1.00 86.44 99 GLY A CA 1
ATOM 665 C C . GLY A 1 99 ? -3.845 0.616 -2.009 1.00 86.44 99 GLY A C 1
ATOM 666 O O . GLY A 1 99 ? -3.414 0.775 -3.151 1.00 86.44 99 GLY A O 1
ATOM 667 N N . GLY A 1 100 ? -3.120 0.888 -0.919 1.00 80.00 100 GLY A N 1
ATOM 668 C CA . GLY A 1 100 ? -1.733 1.366 -0.959 1.00 80.00 100 GLY A CA 1
ATOM 669 C C . GLY A 1 100 ? -0.775 0.371 -1.612 1.00 80.00 100 GLY A C 1
ATOM 670 O O . GLY A 1 100 ? -0.024 0.732 -2.518 1.00 80.00 100 GLY A O 1
ATOM 671 N N . GLU A 1 101 ? -0.843 -0.896 -1.198 1.00 83.81 101 GLU A N 1
ATOM 672 C CA . GLU A 1 101 ? -0.009 -1.984 -1.722 1.00 83.81 101 GLU A CA 1
ATOM 673 C C . GLU A 1 101 ? -0.217 -2.169 -3.227 1.00 83.81 101 GLU A C 1
ATOM 675 O O . GLU A 1 101 ? 0.735 -2.102 -4.011 1.00 83.81 101 GLU A O 1
ATOM 680 N N . TRP A 1 102 ? -1.469 -2.349 -3.654 1.00 86.06 102 TRP A N 1
ATOM 681 C CA . TRP A 1 102 ? -1.765 -2.657 -5.048 1.00 86.06 102 TRP A CA 1
ATOM 682 C C . TRP A 1 102 ? -1.566 -1.480 -5.981 1.00 86.06 102 TRP A C 1
ATOM 684 O O . TRP A 1 102 ? -1.107 -1.694 -7.104 1.00 86.06 102 TRP A O 1
ATOM 694 N N . LEU A 1 103 ? -1.857 -0.246 -5.554 1.00 89.75 103 LEU A N 1
ATOM 695 C CA . LEU A 1 103 ? -1.582 0.901 -6.414 1.00 89.75 103 LEU A CA 1
ATOM 696 C C . LEU A 1 103 ? -0.074 1.125 -6.573 1.00 89.75 103 LEU A C 1
ATOM 698 O O . LEU A 1 103 ? 0.365 1.435 -7.682 1.00 89.75 103 LEU A O 1
ATOM 702 N N . GLY A 1 104 ? 0.725 0.877 -5.530 1.00 79.25 104 GLY A N 1
ATOM 703 C CA . GLY A 1 104 ? 2.185 0.824 -5.626 1.00 79.25 104 GLY A CA 1
ATOM 704 C C . GLY A 1 104 ? 2.666 -0.233 -6.628 1.00 79.25 104 GLY A C 1
ATOM 705 O O . GLY A 1 104 ? 3.345 0.101 -7.600 1.00 79.25 104 GLY A O 1
ATOM 706 N N . VAL A 1 105 ? 2.247 -1.493 -6.454 1.00 80.62 105 VAL A N 1
ATOM 707 C CA . VAL A 1 105 ? 2.630 -2.620 -7.328 1.00 80.62 105 VAL A CA 1
ATOM 708 C C . VAL A 1 105 ? 2.231 -2.374 -8.784 1.00 80.62 105 VAL A C 1
ATOM 710 O O . VAL A 1 105 ? 3.066 -2.483 -9.686 1.00 80.62 105 VAL A O 1
ATOM 713 N N . VAL A 1 106 ? 0.969 -2.018 -9.037 1.00 85.00 106 VAL A N 1
ATOM 714 C CA . VAL A 1 106 ? 0.459 -1.780 -10.395 1.00 85.00 106 VAL A CA 1
ATOM 715 C C . VAL A 1 106 ? 1.173 -0.600 -11.046 1.00 85.00 106 VAL A C 1
ATOM 717 O O . VAL A 1 106 ? 1.482 -0.669 -12.236 1.00 85.00 106 VAL A O 1
ATOM 720 N N . SER A 1 107 ? 1.492 0.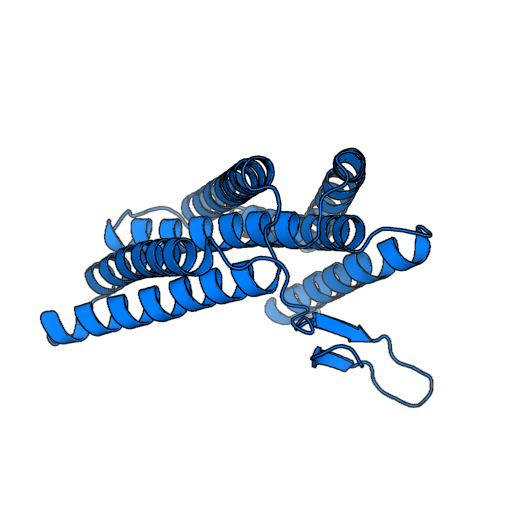454 -10.292 1.00 87.19 107 SER A N 1
ATOM 721 C CA . SER A 1 107 ? 2.224 1.607 -10.827 1.00 87.19 107 SER A CA 1
ATOM 722 C C . SER A 1 107 ? 3.642 1.227 -11.242 1.00 87.19 107 SER A C 1
ATOM 724 O O . SER A 1 107 ? 4.048 1.542 -12.361 1.00 87.19 107 SER A O 1
ATOM 726 N N . THR A 1 108 ? 4.374 0.480 -10.408 1.00 81.50 108 THR A N 1
ATOM 727 C CA . THR A 1 108 ? 5.711 -0.025 -10.756 1.00 81.50 108 THR A CA 1
ATOM 728 C C . THR A 1 108 ? 5.671 -0.914 -11.997 1.00 81.50 108 THR A C 1
ATOM 730 O O . THR A 1 108 ? 6.430 -0.687 -12.938 1.00 81.50 108 THR A O 1
ATOM 733 N N . LEU A 1 109 ? 4.747 -1.879 -12.049 1.00 84.44 109 LEU A N 1
ATOM 734 C CA . LEU A 1 109 ? 4.592 -2.756 -13.213 1.00 84.44 109 LEU A CA 1
ATOM 735 C C . LEU A 1 109 ? 4.226 -1.967 -14.479 1.00 84.44 109 LEU A C 1
ATOM 737 O O . LEU A 1 109 ? 4.737 -2.261 -15.558 1.00 84.44 109 LEU A O 1
ATOM 741 N N . THR A 1 110 ? 3.395 -0.932 -14.355 1.00 91.00 110 THR A N 1
ATOM 742 C CA . THR A 1 110 ? 2.993 -0.074 -15.479 1.00 91.00 110 THR A CA 1
ATOM 743 C C . THR A 1 110 ? 4.158 0.768 -15.998 1.00 91.00 110 THR A C 1
ATOM 745 O O . THR A 1 110 ? 4.344 0.861 -17.211 1.00 91.00 110 THR A O 1
ATOM 748 N N . ILE A 1 111 ? 4.980 1.340 -15.111 1.00 85.31 111 ILE A N 1
ATOM 749 C CA . ILE A 1 111 ? 6.198 2.079 -15.483 1.00 85.31 111 ILE A CA 1
ATOM 750 C C . ILE A 1 111 ? 7.152 1.167 -16.265 1.00 85.31 111 ILE A C 1
ATOM 752 O O . ILE A 1 111 ? 7.634 1.553 -17.338 1.00 85.31 111 ILE A O 1
ATOM 756 N N . THR A 1 112 ? 7.370 -0.057 -15.772 1.00 86.00 112 THR A N 1
ATOM 757 C CA . THR A 1 112 ? 8.191 -1.069 -16.449 1.00 86.00 112 THR A CA 1
ATOM 758 C C . THR A 1 112 ? 7.608 -1.447 -17.809 1.00 86.00 112 THR A C 1
ATOM 760 O O . THR A 1 112 ? 8.315 -1.406 -18.815 1.00 86.00 112 THR A O 1
ATOM 763 N N . ALA A 1 113 ? 6.309 -1.741 -17.883 1.00 91.31 113 ALA A N 1
ATOM 764 C CA . ALA A 1 113 ? 5.633 -2.106 -19.128 1.00 91.31 113 ALA A CA 1
ATOM 765 C C . ALA A 1 113 ? 5.732 -1.000 -20.189 1.00 91.31 113 ALA A C 1
ATOM 767 O O . ALA A 1 113 ? 6.095 -1.248 -21.344 1.00 91.31 113 ALA A O 1
ATOM 768 N N . ALA A 1 114 ? 5.493 0.247 -19.778 1.00 93.38 114 ALA A N 1
ATOM 769 C CA . ALA A 1 114 ? 5.607 1.420 -20.633 1.00 93.38 114 ALA A CA 1
ATOM 770 C C . ALA A 1 114 ? 7.052 1.668 -21.102 1.00 93.38 114 ALA A C 1
ATOM 772 O O . ALA A 1 114 ? 7.262 2.356 -22.100 1.00 93.38 114 ALA A O 1
ATOM 773 N N . GLY A 1 115 ? 8.054 1.053 -20.464 1.00 88.94 115 GLY A N 1
ATOM 774 C CA . GLY A 1 115 ? 9.471 1.268 -20.755 1.00 88.94 115 GLY A CA 1
ATOM 775 C C . GLY A 1 115 ? 9.908 2.694 -20.447 1.00 88.94 115 GLY A C 1
ATOM 776 O O . GLY A 1 115 ? 10.776 3.235 -21.132 1.00 88.94 115 GLY A O 1
ATOM 777 N N . ILE A 1 116 ? 9.284 3.325 -19.452 1.00 87.94 116 ILE A N 1
ATOM 778 C CA . ILE A 1 116 ? 9.628 4.683 -19.043 1.00 87.94 116 ILE A CA 1
ATOM 779 C C . ILE A 1 116 ? 11.012 4.645 -18.390 1.00 87.94 116 ILE A C 1
ATOM 781 O O . ILE A 1 116 ? 11.242 3.970 -17.383 1.00 87.94 116 ILE A O 1
ATOM 785 N N . HIS A 1 117 ? 11.950 5.376 -18.984 1.00 85.25 117 HIS A N 1
ATOM 786 C CA . HIS A 1 117 ? 13.294 5.539 -18.443 1.00 85.25 117 HIS A CA 1
ATOM 787 C C . HIS A 1 117 ? 13.250 6.650 -17.391 1.00 85.25 117 HIS A C 1
ATOM 789 O O . HIS A 1 117 ? 13.427 7.824 -17.700 1.00 85.25 117 HIS A O 1
ATOM 795 N N . ALA A 1 118 ? 12.934 6.267 -16.157 1.00 82.44 118 ALA A N 1
ATOM 796 C CA . ALA A 1 118 ? 12.922 7.138 -14.988 1.00 82.44 118 ALA A CA 1
ATOM 797 C C . ALA A 1 118 ? 14.152 6.859 -14.117 1.00 82.44 118 ALA A C 1
ATOM 799 O O . ALA A 1 118 ? 14.544 5.695 -13.983 1.00 82.44 118 ALA A O 1
ATOM 800 N N . SER A 1 119 ? 14.725 7.912 -13.525 1.00 88.38 119 SER A N 1
ATOM 801 C CA . SER A 1 119 ? 15.784 7.770 -12.521 1.00 88.38 119 SER A CA 1
ATOM 802 C C . SER A 1 119 ? 15.266 7.014 -11.290 1.00 88.38 119 SER A C 1
ATOM 804 O O . SER A 1 119 ? 14.058 6.994 -11.045 1.00 88.38 119 SER A O 1
ATOM 806 N N . ASP A 1 120 ? 16.154 6.418 -10.491 1.00 82.38 120 ASP A N 1
ATOM 807 C CA . ASP A 1 120 ? 15.755 5.717 -9.257 1.00 82.38 120 ASP A CA 1
ATOM 808 C C . ASP A 1 120 ? 14.983 6.639 -8.308 1.00 82.38 120 ASP A C 1
ATOM 810 O O . ASP A 1 120 ? 13.975 6.242 -7.723 1.00 82.38 120 ASP A O 1
ATOM 814 N N . ARG A 1 121 ? 15.379 7.916 -8.268 1.00 88.94 121 ARG A N 1
ATOM 815 C CA . ARG A 1 121 ? 14.666 8.966 -7.545 1.00 88.94 121 ARG A CA 1
ATOM 816 C C . ARG A 1 121 ? 13.237 9.149 -8.035 1.00 88.94 121 ARG A C 1
ATOM 818 O O . ARG A 1 121 ? 12.313 9.163 -7.226 1.00 88.94 121 ARG A O 1
ATOM 825 N N . ASP A 1 122 ? 13.044 9.288 -9.342 1.00 90.50 122 ASP A N 1
ATOM 826 C CA . ASP A 1 122 ? 11.710 9.491 -9.912 1.00 90.50 122 ASP A CA 1
ATOM 827 C C . ASP A 1 122 ? 10.833 8.249 -9.724 1.00 90.50 122 ASP A C 1
ATOM 829 O O . ASP A 1 122 ? 9.641 8.374 -9.451 1.00 90.50 122 ASP A O 1
ATOM 833 N N . ARG A 1 123 ? 11.420 7.047 -9.807 1.00 82.50 123 ARG A N 1
ATOM 834 C CA . ARG A 1 123 ? 10.726 5.780 -9.530 1.00 82.50 123 ARG A CA 1
ATOM 835 C C . ARG A 1 123 ? 10.279 5.692 -8.073 1.00 82.50 123 ARG A C 1
ATOM 837 O O . ARG A 1 123 ? 9.133 5.329 -7.821 1.00 82.50 123 ARG A O 1
ATOM 844 N N . ALA A 1 124 ? 11.149 6.053 -7.132 1.00 81.00 124 ALA A N 1
ATOM 845 C CA . ALA A 1 124 ? 10.836 6.047 -5.708 1.00 81.00 124 ALA A CA 1
ATOM 846 C C . ALA A 1 124 ? 9.738 7.065 -5.358 1.00 81.00 124 ALA A C 1
ATOM 848 O O . ALA A 1 124 ? 8.779 6.725 -4.668 1.00 81.00 124 ALA A O 1
ATOM 849 N N . LEU A 1 125 ? 9.814 8.285 -5.904 1.00 89.25 125 LEU A N 1
ATOM 850 C CA . LEU A 1 125 ? 8.779 9.306 -5.716 1.00 89.25 125 LEU A CA 1
ATOM 851 C C . LEU A 1 125 ? 7.448 8.915 -6.371 1.00 89.25 125 LEU A C 1
ATOM 853 O O . LEU A 1 125 ? 6.393 9.128 -5.778 1.00 89.25 125 LEU A O 1
ATOM 857 N N . ALA A 1 126 ? 7.477 8.314 -7.563 1.00 87.75 126 ALA A N 1
ATOM 858 C CA . ALA A 1 126 ? 6.273 7.811 -8.218 1.00 87.75 126 ALA A CA 1
ATOM 859 C C . ALA A 1 126 ? 5.610 6.693 -7.401 1.00 87.75 126 ALA A C 1
ATOM 861 O O . ALA A 1 126 ? 4.391 6.702 -7.238 1.00 87.75 126 ALA A O 1
ATOM 862 N N . ALA A 1 127 ? 6.401 5.767 -6.848 1.00 79.88 127 ALA A N 1
ATOM 863 C CA . ALA A 1 127 ? 5.903 4.727 -5.954 1.00 79.88 127 ALA A CA 1
ATOM 864 C C . ALA A 1 127 ? 5.297 5.321 -4.674 1.00 79.88 127 ALA A C 1
ATOM 866 O O . ALA A 1 127 ? 4.223 4.893 -4.268 1.00 79.88 127 ALA A O 1
ATOM 867 N N . MET A 1 128 ? 5.928 6.343 -4.089 1.00 85.81 128 MET A N 1
ATOM 868 C CA . MET A 1 128 ? 5.426 7.047 -2.902 1.00 85.81 128 MET A CA 1
ATOM 869 C C . MET A 1 128 ? 4.052 7.676 -3.164 1.00 85.81 128 MET A C 1
ATOM 871 O O . MET A 1 128 ? 3.090 7.402 -2.453 1.00 85.81 128 MET A O 1
ATOM 875 N N . VAL A 1 129 ? 3.927 8.433 -4.261 1.00 95.00 129 VAL A N 1
ATOM 876 C CA . VAL A 1 129 ? 2.654 9.042 -4.678 1.00 95.00 129 VAL A CA 1
ATOM 877 C C . VAL A 1 129 ? 1.591 7.979 -4.961 1.00 95.00 129 VAL A C 1
ATOM 879 O O . VAL A 1 129 ? 0.438 8.150 -4.573 1.00 95.00 129 VAL A O 1
ATOM 882 N N . ALA A 1 130 ? 1.960 6.884 -5.629 1.00 91.75 130 ALA A N 1
ATOM 883 C CA . ALA A 1 130 ? 1.041 5.791 -5.926 1.00 91.75 130 ALA A CA 1
ATOM 884 C C . ALA A 1 130 ? 0.539 5.097 -4.654 1.00 91.75 130 ALA A C 1
ATOM 886 O O . ALA A 1 130 ? -0.657 4.852 -4.526 1.00 91.75 130 ALA A O 1
ATOM 887 N N . VAL A 1 131 ? 1.427 4.817 -3.702 1.00 84.62 131 VAL A N 1
ATOM 888 C CA . VAL A 1 131 ? 1.077 4.228 -2.406 1.00 84.62 131 VAL A CA 1
ATOM 889 C C . VAL A 1 131 ? 0.133 5.146 -1.632 1.00 84.62 131 VAL A C 1
ATOM 891 O O . VAL A 1 131 ? -0.931 4.699 -1.210 1.00 84.62 131 VAL A O 1
ATOM 894 N N . ASP A 1 132 ? 0.457 6.434 -1.505 1.00 94.69 132 ASP A N 1
ATOM 895 C CA . ASP A 1 132 ? -0.373 7.389 -0.762 1.00 94.69 132 ASP A CA 1
ATOM 896 C C . ASP A 1 132 ? -1.746 7.595 -1.423 1.00 94.69 132 ASP A C 1
ATOM 898 O O . ASP A 1 132 ? -2.779 7.618 -0.746 1.00 94.69 132 ASP A O 1
ATOM 902 N N . ALA A 1 133 ? -1.788 7.677 -2.757 1.00 97.62 133 ALA A N 1
ATOM 903 C CA . ALA A 1 133 ? -3.040 7.716 -3.508 1.00 97.62 133 ALA A CA 1
ATOM 904 C C . ALA A 1 133 ? -3.853 6.424 -3.321 1.00 97.62 133 ALA A C 1
ATOM 906 O O . ALA A 1 133 ? -5.082 6.471 -3.239 1.00 97.62 133 ALA A O 1
ATOM 907 N N . GLY A 1 134 ? -3.175 5.282 -3.217 1.00 93.19 134 GLY A N 1
ATOM 908 C CA . GLY A 1 134 ? -3.777 3.976 -2.991 1.00 93.19 134 GLY A CA 1
ATOM 909 C C . GLY A 1 134 ? -4.380 3.866 -1.597 1.00 93.19 134 GLY A C 1
ATOM 910 O O . GLY A 1 134 ? -5.523 3.434 -1.461 1.00 93.19 134 GLY A O 1
ATOM 911 N N . LEU A 1 135 ? -3.663 4.339 -0.575 1.00 92.69 135 LEU A N 1
ATOM 912 C CA . LEU A 1 135 ? -4.146 4.420 0.804 1.00 92.69 135 LEU A CA 1
ATOM 913 C C . LEU A 1 135 ? -5.385 5.306 0.900 1.00 92.69 135 LEU A C 1
ATOM 915 O O . LEU A 1 135 ? -6.403 4.892 1.457 1.00 92.69 135 LEU A O 1
ATOM 919 N N . ALA A 1 136 ? -5.326 6.504 0.314 1.00 96.44 136 ALA A N 1
ATOM 920 C CA . ALA A 1 136 ? -6.452 7.430 0.288 1.00 96.44 136 ALA A CA 1
ATOM 921 C C . ALA A 1 136 ? -7.650 6.851 -0.482 1.00 96.44 136 ALA A C 1
ATOM 923 O O . ALA A 1 136 ? -8.788 6.945 -0.020 1.00 96.44 136 ALA A O 1
ATOM 924 N N . GLY A 1 137 ? -7.406 6.210 -1.628 1.00 95.38 137 GLY A N 1
ATOM 925 C C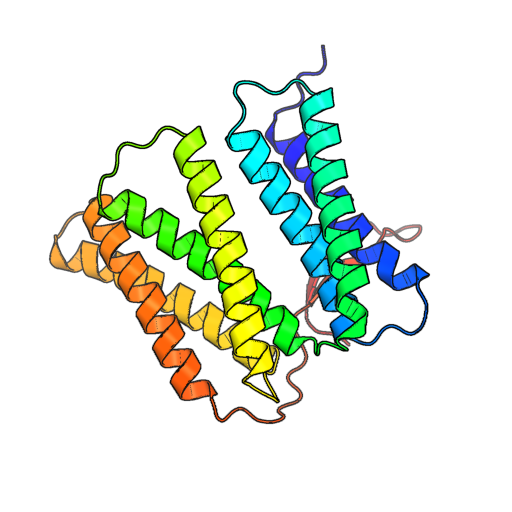A . GLY A 1 137 ? -8.433 5.553 -2.435 1.00 95.38 137 GLY A CA 1
ATOM 926 C C . GLY A 1 137 ? -9.084 4.374 -1.711 1.00 95.38 137 GLY A C 1
ATOM 927 O O . GLY A 1 137 ? -10.311 4.279 -1.665 1.00 95.38 137 GLY A O 1
ATOM 928 N N . GLY A 1 138 ? -8.285 3.511 -1.084 1.00 93.06 138 GLY A N 1
ATOM 929 C CA . GLY A 1 138 ? -8.760 2.387 -0.281 1.00 93.06 138 GLY A CA 1
ATOM 930 C C . GLY A 1 138 ? -9.545 2.849 0.947 1.00 93.06 138 GLY A C 1
ATOM 931 O O . GLY A 1 138 ? -10.631 2.334 1.204 1.00 93.06 138 GLY A O 1
ATOM 932 N N . ALA A 1 139 ? -9.074 3.884 1.649 1.00 92.88 139 ALA A N 1
ATOM 933 C CA . ALA A 1 139 ? -9.796 4.503 2.761 1.00 92.88 139 ALA A CA 1
ATOM 934 C C . ALA A 1 139 ? -11.122 5.139 2.309 1.00 92.88 139 ALA A C 1
ATOM 936 O O . ALA A 1 139 ? -12.153 4.979 2.968 1.00 92.88 139 ALA A O 1
ATOM 937 N N . TYR A 1 140 ? -11.132 5.814 1.155 1.00 93.88 140 TYR A N 1
ATOM 938 C CA . TYR A 1 140 ? -12.355 6.350 0.565 1.00 93.88 140 TYR A CA 1
ATOM 939 C C . TYR A 1 140 ? -13.355 5.231 0.251 1.00 93.88 140 TYR A C 1
ATOM 941 O O . TYR A 1 140 ? -14.509 5.310 0.674 1.00 93.88 140 TYR A O 1
ATOM 949 N N . LEU A 1 141 ? -12.925 4.153 -0.409 1.00 90.88 141 LEU A N 1
ATOM 950 C CA . LEU A 1 141 ? -13.778 2.991 -0.681 1.00 90.88 141 LEU A CA 1
ATOM 951 C C . LEU A 1 141 ? -14.297 2.357 0.617 1.00 90.88 141 LEU A C 1
ATOM 953 O O . LEU A 1 141 ? -15.490 2.077 0.731 1.00 90.88 141 LEU A O 1
ATOM 957 N N . ALA A 1 142 ? -13.438 2.222 1.625 1.00 88.62 142 ALA A N 1
ATOM 958 C CA . ALA A 1 142 ? -13.781 1.706 2.946 1.00 88.62 142 ALA A CA 1
ATOM 959 C C . ALA A 1 142 ? -14.832 2.563 3.676 1.00 88.62 142 ALA A C 1
ATOM 961 O O . ALA A 1 142 ? -15.676 2.032 4.398 1.00 88.62 142 ALA A O 1
ATOM 962 N N . SER A 1 143 ? -14.833 3.882 3.461 1.00 87.38 143 SER A N 1
ATOM 963 C CA . SER A 1 143 ? -15.869 4.777 3.997 1.00 87.38 143 SER A CA 1
ATOM 964 C C . SER A 1 143 ? -17.234 4.578 3.324 1.00 87.38 143 SER A C 1
ATOM 966 O O . SER A 1 143 ? -18.279 4.839 3.919 1.00 87.38 143 SER A O 1
ATOM 968 N N . ARG A 1 144 ? -17.241 4.095 2.074 1.00 87.44 144 ARG A N 1
ATOM 969 C CA . ARG A 1 144 ? -18.457 3.845 1.288 1.00 87.44 144 ARG A CA 1
ATOM 970 C C . ARG A 1 144 ? -18.985 2.426 1.451 1.00 87.44 144 ARG A C 1
ATOM 972 O O . ARG A 1 144 ? -20.130 2.187 1.068 1.00 87.44 144 ARG A O 1
ATOM 979 N N . TRP A 1 145 ? -18.188 1.528 2.025 1.00 79.75 145 TRP A N 1
ATOM 980 C CA . TRP A 1 145 ? -18.496 0.114 2.182 1.00 79.75 145 TRP A CA 1
ATOM 981 C C . TRP A 1 145 ? -18.654 -0.231 3.675 1.00 79.75 145 TRP A C 1
ATOM 983 O O . TRP A 1 145 ? -17.666 -0.482 4.363 1.00 79.75 145 TRP A O 1
ATOM 993 N N . PRO A 1 146 ? -19.891 -0.231 4.218 1.00 62.09 146 PRO A N 1
ATOM 994 C CA . PRO A 1 146 ? -20.123 -0.159 5.667 1.00 62.09 146 PRO A CA 1
ATOM 995 C C . PRO A 1 146 ? -19.633 -1.367 6.477 1.00 62.09 146 PRO A C 1
ATOM 997 O O . PRO A 1 146 ? -19.567 -1.291 7.700 1.00 62.09 146 PRO A O 1
ATOM 1000 N N . ARG A 1 147 ? -19.350 -2.499 5.820 1.00 73.31 147 ARG A N 1
ATOM 1001 C CA . ARG A 1 147 ? -18.939 -3.760 6.451 1.00 73.31 147 ARG A CA 1
ATOM 1002 C C . ARG A 1 147 ? -17.921 -4.485 5.578 1.00 73.31 147 ARG A C 1
ATOM 1004 O O . ARG A 1 147 ? -18.247 -5.477 4.940 1.00 73.31 147 ARG A O 1
ATOM 1011 N N . VAL A 1 148 ? -16.698 -3.972 5.534 1.00 78.38 148 VAL A N 1
ATOM 1012 C CA . VAL A 1 148 ? -15.573 -4.712 4.947 1.00 78.38 148 VAL A CA 1
ATOM 1013 C C . VAL A 1 148 ? -14.973 -5.592 6.031 1.00 78.38 148 VAL A C 1
ATOM 1015 O O . VAL A 1 148 ? -14.616 -5.100 7.102 1.00 78.38 148 VAL A O 1
ATOM 1018 N N . SER A 1 149 ? -14.874 -6.894 5.775 1.00 83.19 149 SER A N 1
ATOM 1019 C CA . SER A 1 149 ? -14.215 -7.827 6.694 1.00 83.19 149 SER A CA 1
ATOM 1020 C C . SER A 1 149 ? -12.729 -7.981 6.354 1.00 83.19 149 SER A C 1
ATOM 1022 O O . SER A 1 149 ? -12.324 -7.834 5.204 1.00 83.19 149 SER A O 1
ATOM 1024 N N . ARG A 1 150 ? -11.896 -8.342 7.342 1.00 77.81 150 ARG A N 1
ATOM 1025 C CA . ARG A 1 150 ? -10.472 -8.649 7.087 1.00 77.81 150 ARG A CA 1
ATOM 1026 C C . ARG A 1 150 ? -10.301 -9.810 6.101 1.00 77.81 150 ARG A C 1
ATOM 1028 O O . ARG A 1 150 ? -9.384 -9.798 5.291 1.00 77.81 150 ARG A O 1
ATOM 1035 N N . ALA A 1 151 ? -11.186 -10.805 6.175 1.00 80.44 151 ALA A N 1
ATOM 1036 C CA . ALA A 1 151 ? -11.165 -11.958 5.280 1.00 80.44 151 A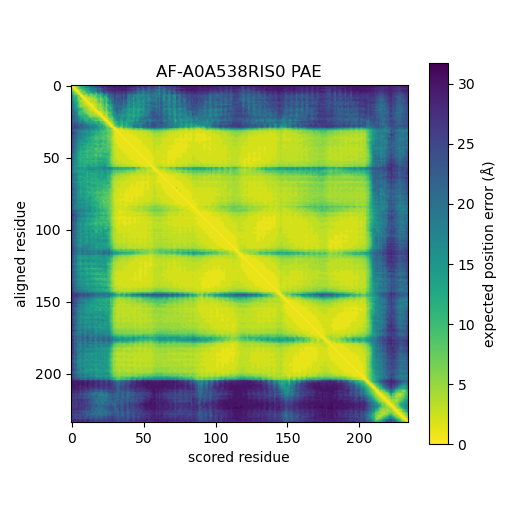LA A CA 1
ATOM 1037 C C . ALA A 1 151 ? -11.484 -11.566 3.836 1.00 80.44 151 ALA A C 1
ATOM 1039 O O . ALA A 1 151 ? -10.847 -12.065 2.914 1.00 80.44 151 ALA A O 1
ATOM 1040 N N . GLN A 1 152 ? -12.429 -10.643 3.647 1.00 84.25 152 GLN A N 1
ATOM 1041 C CA . GLN A 1 152 ? -12.728 -10.083 2.335 1.00 84.25 152 GLN A CA 1
ATOM 1042 C C . GLN A 1 152 ? -11.494 -9.394 1.741 1.00 84.25 152 GLN A C 1
ATOM 1044 O O . GLN A 1 152 ? -11.124 -9.703 0.613 1.00 84.25 152 GLN A O 1
ATOM 1049 N N . THR A 1 153 ? -10.813 -8.533 2.507 1.00 82.94 153 THR A N 1
ATOM 1050 C CA . THR A 1 153 ? -9.566 -7.887 2.062 1.00 82.94 153 THR A CA 1
ATOM 1051 C C . THR A 1 153 ? -8.491 -8.912 1.692 1.00 82.94 153 THR A C 1
ATOM 1053 O O . THR A 1 153 ? -7.937 -8.833 0.604 1.00 82.94 153 THR A O 1
ATOM 1056 N N . LEU A 1 154 ? -8.266 -9.933 2.527 1.00 81.12 154 LEU A N 1
ATOM 1057 C CA . LEU A 1 154 ? -7.269 -10.976 2.255 1.00 81.12 154 LEU A CA 1
ATOM 1058 C C . LEU A 1 154 ? -7.530 -11.711 0.930 1.00 81.12 154 LEU A C 1
ATOM 1060 O O . LEU A 1 154 ? -6.596 -12.055 0.208 1.00 81.12 154 LEU A O 1
ATOM 1064 N N . VAL A 1 155 ? -8.798 -11.971 0.606 1.00 84.62 155 VAL A N 1
ATOM 1065 C CA . VAL A 1 155 ? -9.165 -12.626 -0.656 1.00 84.62 155 VAL A CA 1
ATOM 1066 C C . VAL A 1 155 ? -9.005 -11.689 -1.846 1.00 84.62 155 VAL A C 1
ATOM 1068 O O . VAL A 1 155 ? -8.617 -12.152 -2.918 1.00 84.62 155 VAL A O 1
ATOM 1071 N N . ILE A 1 156 ? -9.237 -10.389 -1.660 1.00 86.69 156 ILE A N 1
ATOM 1072 C CA . ILE A 1 156 ? -8.927 -9.378 -2.674 1.00 86.69 156 ILE A CA 1
ATOM 1073 C C . ILE A 1 156 ? -7.420 -9.362 -2.970 1.00 86.69 156 ILE A C 1
ATOM 1075 O O . ILE A 1 156 ? -7.025 -9.429 -4.136 1.00 86.69 156 ILE A O 1
ATOM 1079 N N . ASP A 1 157 ? -6.581 -9.382 -1.933 1.00 79.25 157 ASP A N 1
ATOM 1080 C CA . ASP A 1 157 ? -5.122 -9.408 -2.085 1.00 79.25 157 ASP A CA 1
ATOM 1081 C C . ASP A 1 157 ? -4.637 -10.699 -2.750 1.00 79.25 157 ASP A C 1
ATOM 1083 O O . ASP A 1 157 ? -3.843 -10.669 -3.692 1.00 79.25 157 ASP A O 1
ATOM 1087 N N . ALA A 1 158 ? -5.172 -11.849 -2.337 1.00 80.75 158 ALA A N 1
ATOM 1088 C CA . ALA A 1 158 ? -4.894 -13.119 -3.002 1.00 80.75 158 ALA A CA 1
ATOM 1089 C C . ALA A 1 158 ? -5.305 -13.082 -4.485 1.00 80.75 158 ALA A C 1
ATOM 1091 O O . ALA A 1 158 ? -4.577 -13.589 -5.341 1.00 80.75 158 ALA A O 1
ATOM 1092 N N . GLY A 1 159 ? -6.436 -12.443 -4.798 1.00 83.00 159 GLY A N 1
ATOM 1093 C CA . GLY A 1 159 ? -6.892 -12.192 -6.162 1.00 83.00 159 GLY A CA 1
ATOM 1094 C C . GLY A 1 159 ? -5.886 -11.396 -6.981 1.00 83.00 159 GLY A C 1
ATOM 1095 O O . GLY A 1 159 ? -5.563 -11.798 -8.098 1.00 83.00 159 GLY A O 1
ATOM 1096 N N . GLY A 1 160 ? -5.347 -10.312 -6.422 1.00 77.94 160 GLY A N 1
ATOM 1097 C CA . GLY A 1 160 ? -4.292 -9.533 -7.064 1.00 77.94 160 GLY A CA 1
ATOM 1098 C C . GLY A 1 160 ? -3.020 -10.345 -7.313 1.00 77.94 160 GLY A C 1
ATOM 1099 O O . GLY A 1 160 ? -2.478 -10.286 -8.415 1.00 77.94 160 GLY A O 1
ATOM 1100 N N . ILE A 1 161 ? -2.570 -11.164 -6.350 1.00 75.25 161 ILE A N 1
ATOM 1101 C CA . ILE A 1 161 ? -1.370 -12.011 -6.504 1.00 75.25 161 ILE A CA 1
ATOM 1102 C C . ILE A 1 161 ? -1.581 -13.042 -7.613 1.00 75.25 161 ILE A C 1
ATOM 1104 O O . ILE A 1 161 ? -0.771 -13.140 -8.536 1.00 75.25 161 ILE A O 1
ATOM 1108 N N . VAL A 1 162 ? -2.679 -13.801 -7.544 1.00 82.19 162 VAL A N 1
ATOM 1109 C CA . VAL A 1 162 ? -3.016 -14.826 -8.544 1.00 82.19 162 VAL A CA 1
ATOM 1110 C C . VAL A 1 162 ? -3.179 -14.189 -9.921 1.00 82.19 162 VAL A C 1
ATOM 1112 O O . VAL A 1 162 ? -2.677 -14.724 -10.909 1.00 82.19 162 VAL A O 1
ATOM 1115 N N . GLY A 1 163 ? -3.825 -13.026 -9.984 1.00 89.00 163 GLY A N 1
ATOM 1116 C CA . GLY A 1 163 ? -3.966 -12.239 -11.198 1.00 89.00 163 GLY A CA 1
ATOM 1117 C C . GLY A 1 163 ? -2.620 -11.807 -11.777 1.00 89.00 163 GLY A C 1
ATOM 1118 O O . GLY A 1 163 ? -2.373 -12.028 -12.960 1.00 89.00 163 GLY A O 1
ATOM 1119 N N . ALA A 1 164 ? -1.727 -11.245 -10.960 1.00 78.75 164 ALA A N 1
ATOM 1120 C CA . ALA A 1 164 ? -0.409 -10.783 -11.390 1.00 78.75 164 ALA A CA 1
ATOM 1121 C C . ALA A 1 164 ? 0.458 -11.930 -11.924 1.00 78.75 164 ALA A C 1
ATOM 1123 O O . ALA A 1 164 ? 1.012 -11.837 -13.020 1.00 78.75 164 ALA A O 1
ATOM 1124 N N . VAL A 1 165 ? 0.535 -13.034 -11.174 1.00 83.25 165 VAL A N 1
ATOM 1125 C CA . VAL A 1 165 ? 1.291 -14.233 -11.563 1.00 83.25 165 VAL A CA 1
ATOM 1126 C C . VAL A 1 165 ? 0.693 -14.864 -12.820 1.00 83.25 165 VAL A C 1
ATOM 1128 O O . VAL A 1 165 ? 1.428 -15.197 -13.748 1.00 83.25 165 VAL A O 1
ATOM 1131 N N . GLY A 1 166 ? -0.636 -14.989 -12.885 1.00 85.06 166 GLY A N 1
ATOM 1132 C CA . GLY A 1 166 ? -1.340 -15.518 -14.053 1.00 85.06 166 GLY A CA 1
ATOM 1133 C C . GLY A 1 166 ? -1.139 -14.655 -15.299 1.00 85.06 166 GLY A C 1
ATOM 1134 O O . GLY A 1 166 ? -0.893 -15.187 -16.379 1.00 85.06 166 GLY A O 1
ATOM 1135 N N . GLY A 1 167 ? -1.167 -13.330 -15.147 1.00 92.06 167 GLY A N 1
ATOM 1136 C CA . GLY A 1 167 ? -0.854 -12.377 -16.208 1.00 92.06 167 GLY A CA 1
ATOM 1137 C C . GLY A 1 167 ? 0.584 -12.525 -16.706 1.00 92.06 167 GLY A C 1
ATOM 1138 O O . GLY A 1 167 ? 0.804 -12.726 -17.899 1.00 92.06 167 GLY A O 1
ATOM 1139 N N . ALA A 1 168 ? 1.565 -12.510 -15.799 1.00 84.62 168 ALA A N 1
ATOM 1140 C CA . ALA A 1 168 ? 2.972 -12.718 -16.143 1.00 84.62 168 ALA A CA 1
ATOM 1141 C C . ALA A 1 168 ? 3.197 -14.050 -16.886 1.00 84.62 168 ALA A C 1
ATOM 1143 O O . ALA A 1 168 ? 3.870 -14.086 -17.916 1.00 84.62 168 ALA A O 1
ATOM 1144 N N . ALA A 1 169 ? 2.589 -15.139 -16.407 1.00 85.75 169 ALA A N 1
ATOM 1145 C CA . ALA A 1 169 ? 2.664 -16.444 -17.056 1.00 85.75 169 ALA A CA 1
ATOM 1146 C C . ALA A 1 169 ? 2.025 -16.432 -18.455 1.00 85.75 169 ALA A C 1
ATOM 1148 O O . ALA A 1 169 ? 2.594 -16.987 -19.396 1.00 85.75 169 ALA A O 1
ATOM 1149 N N . ALA A 1 170 ? 0.878 -15.767 -18.619 1.00 93.75 170 ALA A N 1
ATOM 1150 C CA . ALA A 1 170 ? 0.219 -15.626 -19.913 1.00 93.75 170 ALA A CA 1
ATOM 1151 C C . ALA A 1 170 ? 1.092 -14.871 -20.926 1.00 93.75 170 ALA A C 1
ATOM 1153 O O . ALA A 1 170 ? 1.148 -15.284 -22.082 1.00 93.75 170 ALA A O 1
ATOM 1154 N N . ALA A 1 171 ? 1.817 -13.829 -20.500 1.00 91.62 171 ALA A N 1
ATOM 1155 C CA . ALA A 1 171 ? 2.773 -13.146 -21.372 1.00 91.62 171 ALA A CA 1
ATOM 1156 C C . ALA A 1 171 ? 3.829 -14.118 -21.907 1.00 91.62 171 ALA A C 1
ATOM 1158 O O . ALA A 1 171 ? 3.983 -14.206 -23.118 1.00 91.62 171 ALA A O 1
ATOM 1159 N N . ILE A 1 172 ? 4.474 -14.894 -21.028 1.00 89.88 172 ILE A N 1
ATOM 1160 C CA . ILE A 1 172 ? 5.520 -15.864 -21.402 1.00 89.88 172 ILE A CA 1
ATOM 1161 C C . ILE A 1 172 ? 4.983 -16.923 -22.374 1.00 89.88 172 ILE A C 1
ATOM 1163 O O . ILE A 1 172 ? 5.668 -17.296 -23.323 1.00 89.88 172 ILE A O 1
ATOM 1167 N N . ILE A 1 173 ? 3.756 -17.407 -22.157 1.00 93.62 173 ILE A N 1
ATOM 1168 C CA . ILE A 1 173 ? 3.125 -18.405 -23.032 1.00 93.62 173 ILE A CA 1
ATOM 1169 C C . ILE A 1 173 ? 2.837 -17.818 -24.419 1.00 93.62 173 ILE A C 1
ATOM 1171 O O . ILE A 1 173 ? 3.052 -18.495 -25.422 1.00 93.62 173 ILE A O 1
ATOM 1175 N N . VAL A 1 174 ? 2.353 -16.575 -24.486 1.00 92.94 174 VAL A N 1
ATOM 1176 C CA . VAL A 1 174 ? 1.983 -15.918 -25.749 1.00 92.94 174 VAL A CA 1
ATOM 1177 C C . VAL A 1 174 ? 3.213 -15.492 -26.552 1.00 92.94 174 VAL A C 1
ATOM 1179 O O . VAL A 1 174 ? 3.218 -15.654 -27.770 1.00 92.94 174 VAL A O 1
ATOM 1182 N N . SER A 1 175 ? 4.249 -14.958 -25.901 1.00 88.19 175 SER A N 1
ATOM 1183 C CA . SER A 1 175 ? 5.492 -14.544 -26.568 1.00 88.19 175 SER A CA 1
ATOM 1184 C C . SER A 1 175 ? 6.435 -15.714 -26.855 1.00 88.19 175 SER A C 1
ATOM 1186 O O . SER A 1 175 ? 7.249 -15.634 -27.769 1.00 88.19 175 SER A O 1
ATOM 1188 N N . GLY A 1 176 ? 6.359 -16.801 -26.081 1.00 87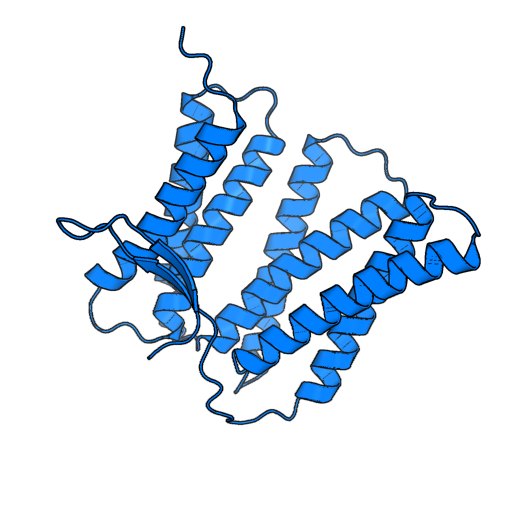.62 176 GLY A N 1
ATOM 1189 C CA . GLY A 1 176 ? 7.304 -17.919 -26.147 1.00 87.62 176 GLY A CA 1
ATOM 1190 C C . GLY A 1 176 ? 8.670 -17.631 -25.505 1.00 87.62 176 GLY A C 1
ATOM 1191 O O . GLY A 1 176 ? 9.552 -18.487 -25.548 1.00 87.62 176 GLY A O 1
ATOM 1192 N N . HIS A 1 177 ? 8.863 -16.452 -24.904 1.00 83.06 177 HIS A N 1
ATOM 1193 C CA . HIS A 1 177 ? 10.076 -16.048 -24.183 1.00 83.06 177 HIS A CA 1
ATOM 1194 C C . HIS A 1 177 ? 9.769 -15.006 -23.097 1.00 83.06 177 HIS A C 1
ATOM 1196 O O . HIS A 1 177 ? 8.789 -14.265 -23.177 1.00 83.06 177 HIS A O 1
ATOM 1202 N N . SER A 1 178 ? 10.607 -14.940 -22.061 1.00 83.62 178 SER A N 1
ATOM 1203 C CA . SER A 1 178 ? 10.439 -13.992 -20.956 1.00 83.62 178 SER A CA 1
ATOM 1204 C C . SER A 1 178 ? 11.021 -12.618 -21.299 1.00 83.62 178 SER A C 1
ATOM 1206 O O . SER A 1 178 ? 12.226 -12.406 -21.165 1.00 83.62 178 SER A O 1
ATOM 1208 N N . ASP A 1 179 ? 10.153 -11.682 -21.678 1.00 88.38 179 ASP A N 1
ATOM 1209 C CA . ASP A 1 179 ? 10.510 -10.276 -21.894 1.00 88.38 179 ASP A CA 1
ATOM 1210 C C . ASP A 1 179 ? 9.937 -9.395 -20.781 1.00 88.38 179 ASP A C 1
ATOM 1212 O O . ASP A 1 179 ? 8.747 -9.469 -20.472 1.00 88.38 179 ASP A O 1
ATOM 1216 N N . GLU A 1 180 ? 10.757 -8.512 -20.211 1.00 84.75 180 GLU A N 1
ATOM 1217 C CA . GLU A 1 180 ? 10.404 -7.710 -19.030 1.00 84.75 180 GLU A CA 1
ATOM 1218 C C . GLU A 1 180 ? 9.149 -6.844 -19.238 1.00 84.75 180 GLU A C 1
ATOM 1220 O O . GLU A 1 180 ? 8.216 -6.888 -18.438 1.00 84.75 180 GLU A O 1
ATOM 1225 N N . ARG A 1 181 ? 9.086 -6.087 -20.341 1.00 92.06 181 ARG A N 1
ATOM 1226 C CA . ARG A 1 181 ? 7.994 -5.134 -20.618 1.00 92.06 181 ARG A CA 1
ATOM 1227 C C . ARG A 1 181 ? 6.627 -5.806 -20.811 1.00 92.06 181 ARG A C 1
ATOM 1229 O O . ARG A 1 181 ? 5.695 -5.432 -20.097 1.00 92.06 181 ARG A O 1
ATOM 1236 N N . PRO A 1 182 ? 6.451 -6.775 -21.734 1.00 90.31 182 PRO A N 1
ATOM 1237 C CA . PRO A 1 182 ? 5.163 -7.447 -21.892 1.00 90.31 182 PRO A CA 1
ATOM 1238 C C . PRO A 1 182 ? 4.800 -8.269 -20.651 1.00 90.31 182 PRO A C 1
ATOM 1240 O O . PRO A 1 182 ? 3.635 -8.269 -20.263 1.00 90.31 182 PRO A O 1
ATOM 1243 N N . THR A 1 183 ? 5.776 -8.884 -19.971 1.00 89.31 183 THR A N 1
ATOM 1244 C CA . THR A 1 183 ? 5.522 -9.605 -18.713 1.00 89.31 183 THR A CA 1
ATOM 1245 C C . THR A 1 183 ? 4.973 -8.666 -17.642 1.00 89.31 183 THR A C 1
ATOM 1247 O O . THR A 1 183 ? 3.947 -8.969 -17.038 1.00 89.31 183 THR A O 1
ATOM 1250 N N . ALA A 1 184 ? 5.584 -7.492 -17.454 1.00 87.88 184 ALA A N 1
ATOM 1251 C CA . ALA A 1 184 ? 5.105 -6.488 -16.509 1.00 87.88 184 ALA A CA 1
ATOM 1252 C C . ALA A 1 184 ? 3.720 -5.941 -16.890 1.00 87.88 184 ALA A C 1
ATOM 1254 O O . ALA A 1 184 ? 2.864 -5.777 -16.022 1.00 87.88 184 ALA A O 1
ATOM 1255 N N . GLY A 1 185 ? 3.464 -5.712 -18.183 1.00 91.88 185 GLY A N 1
ATOM 1256 C CA . GLY A 1 185 ? 2.175 -5.213 -18.667 1.00 91.88 185 GLY A CA 1
ATOM 1257 C C . GLY A 1 185 ? 1.032 -6.194 -18.416 1.00 91.88 185 GLY A C 1
ATOM 1258 O O . GLY A 1 185 ? -0.018 -5.811 -17.898 1.00 91.88 185 GLY A O 1
ATOM 1259 N N . PHE A 1 186 ? 1.247 -7.475 -18.717 1.00 94.25 186 PHE A N 1
ATOM 1260 C CA . PHE A 1 186 ? 0.258 -8.507 -18.422 1.00 94.25 186 PHE A CA 1
ATOM 1261 C C . PHE A 1 186 ? 0.118 -8.750 -16.917 1.00 94.25 186 PHE A C 1
ATOM 1263 O O . PHE A 1 186 ? -0.998 -8.974 -16.458 1.00 94.25 186 PHE A O 1
ATOM 1270 N N . ALA A 1 187 ? 1.202 -8.675 -16.139 1.00 88.88 187 ALA A N 1
ATOM 1271 C CA . ALA A 1 187 ? 1.135 -8.775 -14.682 1.00 88.88 187 ALA A CA 1
ATOM 1272 C C . ALA A 1 187 ? 0.299 -7.638 -14.074 1.00 88.88 187 ALA A C 1
ATOM 1274 O O . ALA A 1 187 ? -0.559 -7.898 -13.235 1.00 88.88 187 ALA A O 1
ATOM 1275 N N . ALA A 1 188 ? 0.480 -6.394 -14.533 1.00 89.94 188 ALA A N 1
ATOM 1276 C CA . ALA A 1 188 ? -0.323 -5.254 -14.089 1.00 89.94 188 ALA A CA 1
ATOM 1277 C C . ALA A 1 188 ? -1.810 -5.451 -14.416 1.00 89.94 188 ALA A C 1
ATOM 1279 O O . ALA A 1 188 ? -2.666 -5.318 -13.541 1.00 89.94 188 ALA A O 1
ATOM 1280 N N . ALA A 1 189 ? -2.120 -5.821 -15.664 1.00 97.50 189 ALA A N 1
ATOM 1281 C CA . ALA A 1 189 ? -3.492 -6.082 -16.092 1.00 97.50 189 ALA A CA 1
ATOM 1282 C C . ALA A 1 189 ? -4.121 -7.244 -15.308 1.00 97.50 189 ALA A C 1
ATOM 1284 O O . ALA A 1 189 ? -5.257 -7.146 -14.847 1.00 97.50 189 ALA A O 1
ATOM 1285 N N . GLY A 1 190 ? -3.364 -8.323 -15.116 1.00 95.25 190 GLY A N 1
ATOM 1286 C CA . GLY A 1 190 ? -3.775 -9.485 -14.345 1.00 95.25 190 GLY A CA 1
ATOM 1287 C C . GLY A 1 190 ? -4.062 -9.140 -12.887 1.00 95.25 190 GLY A C 1
ATOM 1288 O O . GLY A 1 190 ? -5.109 -9.531 -12.380 1.00 95.25 190 GLY A O 1
ATOM 1289 N N . ALA A 1 191 ? -3.197 -8.360 -12.233 1.00 89.50 191 ALA A N 1
ATOM 1290 C CA . ALA A 1 191 ? -3.407 -7.887 -10.865 1.00 89.50 191 ALA A CA 1
ATOM 1291 C C . ALA A 1 191 ? -4.719 -7.102 -10.739 1.00 89.50 191 ALA A C 1
ATOM 1293 O O . ALA A 1 191 ? -5.565 -7.436 -9.913 1.00 89.50 191 ALA A O 1
ATOM 1294 N N . VAL A 1 192 ? -4.928 -6.109 -11.613 1.00 96.62 192 VAL A N 1
ATOM 1295 C CA . VAL A 1 192 ? -6.145 -5.280 -11.625 1.00 96.62 192 VAL A CA 1
ATOM 1296 C C . VAL A 1 192 ? -7.396 -6.133 -11.843 1.00 96.62 192 VAL A C 1
ATOM 1298 O O . VAL A 1 192 ? -8.379 -5.979 -11.117 1.00 96.62 192 VAL A O 1
ATOM 1301 N N . LEU A 1 193 ? -7.368 -7.057 -12.807 1.00 97.56 193 LEU A N 1
ATOM 1302 C CA . LEU A 1 193 ? -8.492 -7.957 -13.074 1.00 97.56 193 LEU A CA 1
ATOM 1303 C C . LEU A 1 193 ? -8.748 -8.920 -11.910 1.00 97.56 193 LEU A C 1
ATOM 1305 O O . LEU A 1 193 ? -9.904 -9.160 -11.568 1.00 97.56 193 LEU A O 1
ATOM 1309 N N . GLY A 1 194 ? -7.694 -9.442 -11.283 1.00 94.94 194 GLY A N 1
ATOM 1310 C CA . GLY A 1 194 ? -7.781 -10.333 -10.130 1.00 94.94 194 GLY A CA 1
ATOM 1311 C C . GLY A 1 194 ? -8.403 -9.652 -8.913 1.00 94.94 194 GLY A C 1
ATOM 1312 O O . GLY A 1 194 ? -9.328 -10.201 -8.311 1.00 94.94 194 GLY A O 1
ATOM 1313 N N . ILE A 1 195 ? -7.973 -8.424 -8.607 1.00 91.38 195 ILE A N 1
ATOM 1314 C CA . ILE A 1 195 ? -8.558 -7.570 -7.560 1.00 91.38 195 ILE A CA 1
ATOM 1315 C C . ILE A 1 195 ? -10.023 -7.279 -7.879 1.00 91.38 195 ILE A C 1
ATOM 1317 O O . ILE A 1 195 ? -10.892 -7.488 -7.039 1.00 91.38 195 ILE A O 1
ATOM 1321 N N . ALA A 1 196 ? -10.327 -6.830 -9.100 1.00 94.62 196 ALA A N 1
ATOM 1322 C CA . ALA A 1 196 ? -11.689 -6.464 -9.482 1.00 94.62 196 ALA A CA 1
ATOM 1323 C C . ALA A 1 196 ? -12.646 -7.665 -9.424 1.00 94.62 196 ALA A C 1
ATOM 1325 O O . ALA A 1 196 ? -13.757 -7.551 -8.902 1.00 94.62 196 ALA A O 1
ATOM 1326 N N . ALA A 1 197 ? -12.209 -8.827 -9.916 1.00 94.94 197 ALA A N 1
ATOM 1327 C CA . ALA A 1 197 ? -12.992 -10.054 -9.880 1.00 94.94 197 ALA A CA 1
ATOM 1328 C C . ALA A 1 197 ? -13.247 -10.513 -8.440 1.00 94.94 197 ALA A C 1
ATOM 1330 O O . ALA A 1 197 ? -14.389 -10.776 -8.066 1.00 94.94 197 ALA A O 1
ATOM 1331 N N . THR A 1 198 ? -12.209 -10.577 -7.606 1.00 92.06 198 THR A N 1
ATOM 1332 C CA . THR A 1 198 ? -12.362 -11.013 -6.211 1.00 92.06 198 THR A CA 1
ATOM 1333 C C . THR A 1 198 ? -13.160 -10.015 -5.380 1.00 92.06 198 THR A C 1
ATOM 1335 O O . THR A 1 198 ? -14.032 -10.436 -4.623 1.00 92.06 198 THR A O 1
ATOM 1338 N N . ALA A 1 199 ? -12.977 -8.708 -5.573 1.00 90.44 199 ALA A N 1
ATOM 1339 C CA . ALA A 1 199 ? -13.809 -7.683 -4.945 1.00 90.44 199 ALA A CA 1
ATOM 1340 C C . ALA A 1 199 ? -15.287 -7.826 -5.342 1.00 90.44 199 ALA A C 1
ATOM 1342 O O . ALA A 1 199 ? -16.168 -7.705 -4.492 1.00 90.44 199 ALA A O 1
ATOM 1343 N N . TYR A 1 200 ? -15.572 -8.145 -6.610 1.00 90.81 200 TYR A N 1
ATOM 1344 C CA . TYR A 1 200 ? -16.934 -8.406 -7.077 1.00 90.81 200 TYR A CA 1
ATOM 1345 C C . TYR A 1 200 ? -17.538 -9.664 -6.435 1.00 90.81 200 TYR A C 1
ATOM 1347 O O . TYR A 1 200 ? -18.657 -9.611 -5.928 1.00 90.81 200 TYR A O 1
ATOM 1355 N N . PHE A 1 201 ? -16.806 -10.781 -6.403 1.00 91.31 201 PHE A N 1
ATOM 1356 C CA . PHE A 1 201 ? -17.311 -12.044 -5.844 1.00 91.31 201 PHE A CA 1
ATOM 1357 C C . PHE A 1 201 ? -17.437 -12.039 -4.320 1.00 91.31 201 PHE A C 1
ATOM 1359 O O . PHE A 1 201 ? -18.280 -12.742 -3.769 1.00 91.31 201 PHE A O 1
ATOM 1366 N N . THR A 1 202 ? -16.620 -11.244 -3.635 1.00 88.38 202 THR A N 1
ATOM 1367 C CA . THR A 1 202 ? -16.644 -11.132 -2.172 1.00 88.38 202 THR A CA 1
ATOM 1368 C C . THR A 1 202 ? -17.501 -9.971 -1.677 1.00 88.38 202 THR A C 1
ATOM 1370 O O . THR A 1 202 ? -17.591 -9.752 -0.473 1.00 88.38 202 THR A O 1
ATOM 1373 N N . ARG A 1 203 ? -18.175 -9.233 -2.573 1.00 84.19 203 ARG A N 1
ATOM 1374 C CA . ARG A 1 203 ? -18.938 -8.021 -2.226 1.00 84.19 203 ARG A CA 1
ATOM 1375 C C . ARG A 1 203 ? -20.022 -8.245 -1.164 1.00 84.19 203 ARG A C 1
ATOM 1377 O O . ARG A 1 203 ? -20.344 -7.325 -0.419 1.00 84.19 203 ARG A O 1
ATOM 1384 N N . ASP A 1 204 ? -20.564 -9.463 -1.134 1.00 82.69 204 ASP A N 1
ATOM 1385 C CA . ASP A 1 204 ? -21.668 -9.896 -0.277 1.00 82.69 204 ASP A CA 1
ATOM 1386 C C . ASP A 1 204 ? -21.173 -10.763 0.902 1.00 82.69 204 ASP A C 1
ATOM 1388 O O . ASP A 1 204 ? -21.977 -11.374 1.605 1.00 82.69 204 ASP A O 1
ATOM 1392 N N . TRP A 1 205 ? -19.855 -10.845 1.142 1.00 79.94 205 TRP A N 1
ATOM 1393 C CA . TRP A 1 205 ? -19.290 -11.532 2.309 1.00 79.94 205 TRP A CA 1
ATOM 1394 C C . TRP A 1 205 ? -19.563 -10.730 3.589 1.00 79.94 205 TRP A C 1
ATOM 1396 O O . TRP A 1 205 ? -18.697 -10.026 4.104 1.00 79.94 205 TRP A O 1
ATOM 1406 N N . SER A 1 206 ? -20.784 -10.830 4.115 1.00 56.31 206 SER A N 1
ATOM 1407 C CA . SER A 1 206 ? -21.145 -10.298 5.429 1.00 56.31 206 SER A CA 1
ATOM 1408 C C . SER A 1 206 ? -20.890 -11.328 6.530 1.00 56.31 206 SER A C 1
ATOM 1410 O O . SER A 1 206 ? -21.360 -12.459 6.430 1.00 56.31 206 SER A O 1
ATOM 1412 N N . ASP A 1 207 ? -20.210 -10.894 7.594 1.00 58.19 207 ASP A N 1
ATOM 1413 C CA . ASP A 1 207 ? -20.180 -11.519 8.921 1.00 58.19 207 ASP A CA 1
ATOM 1414 C C . ASP A 1 207 ? -19.867 -13.027 8.939 1.00 58.19 207 ASP A C 1
ATOM 1416 O O . ASP A 1 207 ? -20.634 -13.851 9.426 1.00 58.19 207 ASP A O 1
ATOM 1420 N N . GLY A 1 208 ? -18.682 -13.394 8.455 1.00 43.06 208 GLY A N 1
ATOM 1421 C CA . GLY A 1 208 ? -18.027 -14.633 8.859 1.00 43.06 208 GLY A CA 1
ATOM 1422 C C . GLY A 1 208 ? -16.929 -14.289 9.851 1.00 43.06 208 GLY A C 1
ATOM 1423 O O . GLY A 1 208 ? -15.982 -13.596 9.481 1.00 43.06 208 GLY A O 1
ATOM 1424 N N . SER A 1 209 ? -17.040 -14.754 11.095 1.00 44.25 209 SER A N 1
ATOM 1425 C CA . SER A 1 209 ? -15.958 -14.766 12.083 1.00 44.25 209 SER A CA 1
ATOM 1426 C C . SER A 1 209 ? -14.805 -15.639 11.571 1.00 44.25 209 SER A C 1
ATOM 1428 O O . SER A 1 209 ? -14.608 -16.768 12.013 1.00 44.25 209 SER A O 1
ATOM 1430 N N . ALA A 1 210 ? -14.080 -15.158 10.571 1.00 42.16 210 ALA A N 1
ATOM 1431 C CA . ALA A 1 210 ? -12.864 -15.784 10.111 1.00 42.16 210 ALA A CA 1
ATOM 1432 C C . ALA A 1 210 ? -11.772 -15.362 11.086 1.00 42.16 210 ALA A C 1
ATOM 1434 O O . ALA A 1 210 ? -11.389 -14.190 11.138 1.00 42.16 210 ALA A O 1
ATOM 1435 N N . SER A 1 211 ? -11.325 -16.327 11.885 1.00 41.03 211 SER A N 1
ATOM 1436 C CA . SER A 1 211 ? -10.138 -16.249 12.724 1.00 41.03 211 SER A CA 1
ATOM 1437 C C . SER A 1 211 ? -9.020 -15.594 11.919 1.00 41.03 211 SER A C 1
ATOM 1439 O O . SER A 1 211 ? -8.558 -16.133 10.912 1.00 41.03 211 SER A O 1
ATOM 1441 N N . SER A 1 212 ? -8.662 -14.371 12.293 1.00 42.19 212 SER A N 1
ATOM 1442 C CA . SER A 1 212 ? -7.775 -13.533 11.501 1.00 42.19 212 SER A CA 1
ATOM 1443 C C . SER A 1 212 ? -6.350 -14.064 11.542 1.00 42.19 212 SER A C 1
ATOM 1445 O O . SER A 1 212 ? -5.817 -14.334 12.608 1.00 42.19 212 SER A O 1
ATOM 1447 N N . LEU A 1 213 ? -5.703 -14.162 10.384 1.00 34.41 213 LEU A N 1
ATOM 1448 C CA . LEU A 1 213 ? -4.257 -14.316 10.317 1.00 34.41 213 LEU A CA 1
ATOM 1449 C C . LEU A 1 213 ? -3.633 -13.018 10.856 1.00 34.41 213 LEU A C 1
ATOM 1451 O O . LEU A 1 213 ? -3.893 -11.935 10.329 1.00 34.41 213 LEU A O 1
ATOM 1455 N N . HIS A 1 214 ? -2.866 -13.108 11.937 1.00 42.25 214 HIS A N 1
ATOM 1456 C CA . HIS A 1 214 ? -2.135 -11.983 12.503 1.00 42.25 214 HIS A CA 1
ATOM 1457 C C . HIS A 1 214 ? -0.642 -12.212 12.319 1.00 42.25 214 HIS A C 1
ATOM 1459 O O . HIS A 1 214 ? -0.112 -13.268 12.665 1.00 42.25 214 HIS A O 1
ATOM 1465 N N . THR A 1 215 ? 0.052 -11.194 11.825 1.00 38.59 215 THR A N 1
ATOM 1466 C CA . THR A 1 215 ? 1.468 -11.020 12.121 1.00 38.59 215 THR A CA 1
ATOM 1467 C C . THR A 1 215 ? 1.576 -10.587 13.576 1.00 38.59 215 THR A C 1
ATOM 1469 O O . THR A 1 215 ? 1.054 -9.541 13.966 1.00 38.59 215 THR A O 1
ATOM 1472 N N . TYR A 1 216 ? 2.206 -11.421 14.396 1.00 44.97 216 TYR A N 1
ATOM 1473 C CA . TYR A 1 216 ? 2.505 -11.087 15.781 1.00 44.97 216 TYR A CA 1
ATOM 1474 C C . TYR A 1 216 ? 4.014 -11.064 15.987 1.00 44.97 216 TYR A C 1
ATOM 1476 O O . TYR A 1 216 ? 4.761 -11.897 15.469 1.00 44.97 216 TYR A O 1
ATOM 1484 N N . VAL A 1 217 ? 4.447 -10.087 16.774 1.00 39.53 217 VAL A N 1
ATOM 1485 C CA . VAL A 1 217 ? 5.794 -10.018 17.325 1.00 39.53 217 VAL A CA 1
ATOM 1486 C C . VAL A 1 217 ? 5.624 -10.190 18.825 1.00 39.53 217 VAL A C 1
ATOM 1488 O O . VAL A 1 217 ? 5.108 -9.296 19.495 1.00 39.53 217 VAL A O 1
ATOM 1491 N N . MET A 1 218 ? 5.984 -11.367 19.341 1.00 42.47 218 MET A N 1
ATOM 1492 C CA . MET A 1 218 ? 6.009 -11.599 20.783 1.00 42.47 218 MET A CA 1
ATOM 1493 C C . MET A 1 218 ? 7.395 -11.237 21.325 1.00 42.47 218 MET A C 1
ATOM 1495 O O . MET A 1 218 ? 8.390 -11.800 20.850 1.00 42.47 218 MET A O 1
ATOM 1499 N N . PRO A 1 219 ? 7.490 -10.305 22.293 1.00 36.94 219 PRO A N 1
ATOM 1500 C CA . PRO A 1 219 ? 8.765 -9.967 22.905 1.00 36.94 219 PRO A CA 1
ATOM 1501 C C . PRO A 1 219 ? 9.353 -11.185 23.641 1.00 36.94 219 PRO A C 1
ATOM 1503 O O . PRO A 1 219 ? 8.605 -12.053 24.096 1.00 36.94 219 PRO A O 1
ATOM 1506 N N . PRO A 1 220 ? 10.689 -11.280 23.753 1.00 40.62 220 PRO A N 1
ATOM 1507 C CA . PRO A 1 220 ? 11.342 -12.377 24.458 1.00 40.62 220 PRO A CA 1
ATOM 1508 C C . PRO A 1 220 ? 10.941 -12.401 25.938 1.00 40.62 220 PRO A C 1
ATOM 1510 O O . PRO A 1 220 ? 11.101 -11.411 26.655 1.00 40.62 220 PRO A O 1
ATOM 1513 N N . GLU A 1 221 ? 10.470 -13.555 26.408 1.00 37.50 221 GLU A N 1
ATOM 1514 C CA . GLU A 1 221 ? 10.286 -13.835 27.832 1.00 37.50 221 GLU A CA 1
ATOM 1515 C C . GLU A 1 221 ? 11.544 -14.492 28.410 1.00 37.50 221 GLU A C 1
ATOM 1517 O O . GLU A 1 221 ? 12.351 -15.105 27.708 1.00 37.50 221 GLU A O 1
ATOM 1522 N N . ARG A 1 222 ? 11.741 -14.379 29.725 1.00 31.91 222 ARG A N 1
ATOM 1523 C CA . ARG A 1 222 ? 12.938 -14.894 30.402 1.00 31.91 222 ARG A CA 1
ATOM 1524 C C . ARG A 1 222 ? 13.068 -16.413 30.181 1.00 31.91 222 ARG A C 1
ATOM 1526 O O . ARG A 1 222 ? 12.356 -17.194 30.799 1.00 31.91 222 ARG A O 1
ATOM 1533 N N . GLY A 1 223 ? 13.995 -16.818 29.309 1.00 39.25 223 GLY A N 1
ATOM 1534 C CA . GLY A 1 223 ? 14.247 -18.223 28.952 1.00 39.25 223 GLY A CA 1
ATOM 1535 C C . GLY A 1 223 ? 13.651 -18.696 27.616 1.00 39.25 223 GLY A C 1
ATOM 1536 O O . GLY A 1 223 ? 13.850 -19.856 27.262 1.00 39.25 223 GLY A O 1
ATOM 1537 N N . ARG A 1 224 ? 12.972 -17.832 26.846 1.00 39.44 224 ARG A N 1
ATOM 1538 C CA . ARG A 1 224 ? 12.511 -18.114 25.473 1.00 39.44 224 ARG A CA 1
ATOM 1539 C C . ARG A 1 224 ? 12.807 -16.930 24.547 1.00 39.44 224 ARG A C 1
ATOM 1541 O O . ARG A 1 224 ? 12.524 -15.785 24.881 1.00 39.44 224 ARG A O 1
ATOM 1548 N N . GLY A 1 225 ? 13.386 -17.211 23.379 1.00 39.72 225 GLY A N 1
ATOM 1549 C CA . GLY A 1 225 ? 13.618 -16.195 22.347 1.00 39.72 225 GLY A CA 1
ATOM 1550 C C . GLY A 1 225 ? 12.306 -15.586 21.844 1.00 39.72 225 GLY A C 1
ATOM 1551 O O . GLY A 1 225 ? 11.264 -16.239 21.887 1.00 39.72 225 GLY A O 1
ATOM 1552 N N . GLY A 1 226 ? 12.361 -1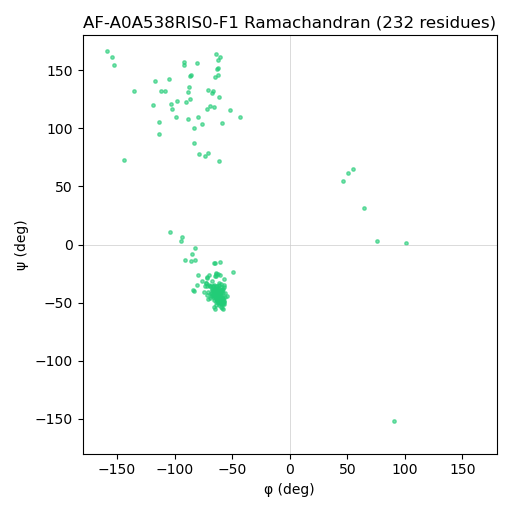4.335 21.382 1.00 41.62 226 GLY A N 1
ATOM 1553 C CA . GLY A 1 226 ? 11.217 -13.679 20.750 1.00 41.62 226 GLY A CA 1
ATOM 1554 C C . GLY A 1 226 ? 10.806 -14.416 19.475 1.00 41.62 226 GLY A C 1
ATOM 1555 O O . GLY A 1 226 ? 11.651 -14.976 18.775 1.00 41.62 226 GLY A O 1
ATOM 1556 N N . VAL A 1 227 ? 9.507 -14.427 19.185 1.00 46.59 227 VAL A N 1
ATOM 1557 C CA . VAL A 1 227 ? 8.953 -15.091 17.999 1.00 46.59 227 VAL A CA 1
ATOM 1558 C C . VAL A 1 227 ? 8.281 -14.035 17.134 1.00 46.59 227 VAL A C 1
ATOM 1560 O O . VAL A 1 227 ? 7.344 -13.368 17.577 1.00 46.59 227 VAL A O 1
ATOM 1563 N N . ALA A 1 228 ? 8.764 -13.896 15.902 1.00 40.56 228 ALA A N 1
ATOM 1564 C CA . ALA A 1 228 ? 8.048 -13.224 14.828 1.00 40.56 228 ALA A CA 1
ATOM 1565 C C . ALA A 1 228 ? 7.379 -14.308 13.983 1.00 40.56 228 ALA A C 1
ATOM 1567 O O . ALA A 1 228 ? 8.041 -15.243 13.530 1.00 40.56 228 ALA A O 1
ATOM 1568 N N . GLY A 1 229 ? 6.062 -14.222 13.828 1.00 38.78 229 GLY A N 1
ATOM 1569 C CA . GLY A 1 229 ? 5.304 -15.270 13.167 1.00 38.78 229 GLY A CA 1
ATOM 1570 C C . GLY A 1 229 ? 4.017 -14.771 12.541 1.00 38.78 229 GLY A C 1
ATOM 1571 O O . GLY A 1 229 ? 3.488 -13.712 12.877 1.00 38.78 229 GLY A O 1
ATOM 1572 N N . ILE A 1 230 ? 3.526 -15.587 11.618 1.00 36.09 230 ILE A N 1
ATOM 1573 C CA . ILE A 1 230 ? 2.195 -15.496 11.038 1.00 36.09 230 ILE A CA 1
ATOM 1574 C C . ILE A 1 230 ? 1.381 -16.597 11.714 1.00 36.09 230 ILE A C 1
ATOM 1576 O O . ILE A 1 230 ? 1.753 -17.767 11.631 1.00 36.09 230 ILE A O 1
ATOM 1580 N N . GLY A 1 231 ? 0.295 -16.248 12.398 1.00 33.03 231 GLY A N 1
ATOM 1581 C CA . GLY A 1 231 ? -0.545 -17.254 13.043 1.00 33.03 231 GLY A CA 1
ATOM 1582 C C . GLY A 1 231 ? -1.963 -16.786 13.325 1.00 33.03 231 GLY A C 1
ATOM 1583 O O . GLY A 1 231 ? -2.291 -15.605 13.221 1.00 33.03 231 GLY A O 1
ATOM 1584 N N . PHE A 1 232 ? -2.809 -17.754 13.652 1.00 25.47 232 PHE A N 1
ATOM 1585 C CA . PHE A 1 232 ? -4.196 -17.540 14.049 1.00 25.47 232 PHE A CA 1
ATOM 1586 C C . PHE A 1 232 ? -4.266 -17.262 15.558 1.00 25.47 232 PHE A C 1
ATOM 1588 O O . PHE A 1 232 ? -3.463 -17.830 16.302 1.00 25.47 232 PHE A O 1
ATOM 1595 N N . PRO A 1 233 ? -5.196 -16.416 16.035 1.00 35.28 233 PRO A N 1
ATOM 1596 C CA . PRO A 1 233 ? -5.402 -16.225 17.458 1.00 35.28 233 PRO A CA 1
ATOM 1597 C C . PRO A 1 233 ? -5.963 -17.527 18.036 1.00 35.28 233 PRO A C 1
ATOM 1599 O O . PRO A 1 233 ? -6.898 -18.107 17.479 1.00 35.28 233 PRO A O 1
ATOM 1602 N N . TRP A 1 234 ? -5.355 -17.986 19.123 1.00 36.56 234 TRP A N 1
ATOM 1603 C CA . TRP A 1 234 ? -6.007 -18.852 20.103 1.00 36.56 234 TRP A CA 1
ATOM 1604 C C . TRP A 1 234 ? -7.089 -18.069 20.846 1.00 36.56 234 TRP A C 1
ATOM 1606 O O . TRP A 1 234 ? -6.850 -16.874 21.145 1.00 36.56 234 TRP A O 1
#

Nearest PDB structures (foldseek):
  9g11-assembly1_A  TM=3.022E-01  e=6.611E+00  Arabidopsis thaliana

Sequence (234 aa):
MLNCDSGEAYFGLALAGGAAGAIIPISLGELTSGERALLNSGTAWGAVNAGLLLAAMSDPDEQTFGLTLIGGQGAGLILGASLTALHPTAGQVGLANSGGEWLGVVSTLTITAAGIHASDRDRALAAMVAVDAGLAGGAYLASRWPRVSRAQTLVIDAGGIVGAVGGAAAAIIVSGHSDERPTAGFAAAGAVLGIAATAYFTRDWSDGSASSLHTYVMPPERGRGGVAGIGFPW

Secondary structure (DSSP, 8-state):
-----HHHHHHHHHHHHHHHHHHHHHHS-S--HHHHHHHHHHHHHHHHHHHHHHHTSSS--HHHHHHHHHHHHHHHHHHHHHHGGG---HHHHHHHHHHHHHHHHHHHHHHHHHT----HHHHHHHHHHHHHHHHHHHHHHHHH-TT--HHHHHHHHHHHHHHHHHHHHHHHHHHSS--HHHHHHHHHHHHHHHHHHHHHHTTT---------EEEEEPPBTTB--EEEEE---